Protein AF-Q5H266-F1 (afdb_monomer)

Structure (mmCIF, N/CA/C/O backbone):
data_AF-Q5H266-F1
#
_entry.id   AF-Q5H266-F1
#
loop_
_atom_site.group_PDB
_atom_site.id
_atom_site.type_symbol
_atom_site.label_atom_id
_atom_site.label_alt_id
_atom_site.label_comp_id
_atom_site.label_asym_id
_atom_site.label_entity_id
_atom_site.label_seq_id
_atom_site.pdbx_PDB_ins_code
_atom_site.Cartn_x
_atom_site.Cartn_y
_atom_site.Cartn_z
_atom_site.occupancy
_atom_site.B_iso_or_equiv
_atom_site.auth_seq_id
_atom_site.auth_comp_id
_atom_site.auth_asym_id
_atom_site.auth_atom_id
_atom_site.pdbx_PDB_model_num
ATOM 1 N N . MET A 1 1 ? 2.492 -0.618 -21.317 1.00 58.97 1 MET A N 1
ATOM 2 C CA . MET A 1 1 ? 2.637 -0.224 -19.897 1.00 58.97 1 MET A CA 1
ATOM 3 C C . MET A 1 1 ? 3.933 0.558 -19.717 1.00 58.97 1 MET A C 1
ATOM 5 O O . MET A 1 1 ? 4.940 0.132 -20.271 1.00 58.97 1 MET A O 1
ATOM 9 N N . ARG A 1 2 ? 3.901 1.714 -19.043 1.00 68.69 2 ARG A N 1
ATOM 10 C CA . ARG A 1 2 ? 5.071 2.555 -18.697 1.00 68.69 2 ARG A CA 1
ATOM 11 C C . ARG A 1 2 ? 5.183 2.657 -17.172 1.00 68.69 2 ARG A C 1
ATOM 13 O O . ARG A 1 2 ? 4.251 2.251 -16.485 1.00 68.69 2 ARG A O 1
ATOM 20 N N . TRP A 1 3 ? 6.256 3.249 -16.645 1.00 64.69 3 TRP A N 1
ATOM 21 C CA . TRP A 1 3 ? 6.383 3.487 -15.198 1.00 64.69 3 TRP A CA 1
ATOM 22 C C . TRP A 1 3 ? 5.207 4.318 -14.644 1.00 64.69 3 TRP A C 1
ATOM 24 O O . TRP A 1 3 ? 4.661 3.994 -13.599 1.00 64.69 3 TRP A O 1
ATOM 34 N N . GLU A 1 4 ? 4.716 5.304 -15.403 1.00 70.81 4 GLU A N 1
ATOM 35 C CA . GLU A 1 4 ? 3.538 6.119 -15.053 1.00 70.81 4 GLU A CA 1
ATOM 36 C C . GLU A 1 4 ? 2.260 5.288 -14.885 1.00 70.81 4 GLU A C 1
ATOM 38 O O . GLU A 1 4 ? 1.358 5.668 -14.143 1.00 70.81 4 GLU A O 1
ATOM 43 N N . SER A 1 5 ? 2.182 4.120 -15.537 1.00 74.50 5 SER A N 1
ATOM 44 C CA . SER A 1 5 ? 1.056 3.199 -15.376 1.00 74.50 5 SER A CA 1
ATOM 45 C C . SER A 1 5 ? 0.947 2.669 -13.940 1.00 74.50 5 SER A C 1
ATOM 47 O O . SER A 1 5 ? -0.140 2.250 -13.546 1.00 74.50 5 SER A O 1
ATOM 49 N N . TYR A 1 6 ? 2.020 2.734 -13.141 1.00 79.50 6 TYR A N 1
ATOM 50 C CA . TYR A 1 6 ? 1.986 2.423 -11.709 1.00 79.50 6 TYR A CA 1
ATOM 51 C C . TYR A 1 6 ? 1.043 3.347 -10.919 1.00 79.50 6 TYR A C 1
ATOM 53 O O . TYR A 1 6 ? 0.458 2.945 -9.915 1.00 79.50 6 TYR A O 1
ATOM 61 N N . TRP A 1 7 ? 0.811 4.567 -11.402 1.00 85.62 7 TRP A N 1
ATOM 62 C CA . TRP A 1 7 ? -0.134 5.510 -10.798 1.00 85.62 7 TRP A CA 1
ATOM 63 C C . TRP A 1 7 ? -1.564 5.334 -11.321 1.00 85.62 7 TRP A C 1
ATOM 65 O O . TRP A 1 7 ? -2.418 6.188 -11.134 1.00 85.62 7 TRP A O 1
ATOM 75 N N . THR A 1 8 ? -1.863 4.213 -11.968 1.00 89.38 8 THR A N 1
ATOM 76 C CA . THR A 1 8 ? -3.205 3.877 -12.461 1.00 89.38 8 THR A CA 1
ATOM 77 C C . THR A 1 8 ? -3.596 2.478 -11.975 1.00 89.38 8 THR A C 1
ATOM 79 O O . THR A 1 8 ? -2.734 1.752 -11.467 1.00 89.38 8 THR A O 1
ATOM 82 N N . PRO A 1 9 ? -4.853 2.032 -12.155 1.00 90.62 9 PRO A N 1
ATOM 83 C CA . PRO A 1 9 ? -5.252 0.661 -11.824 1.00 90.62 9 PRO A CA 1
ATOM 84 C C . PRO A 1 9 ? -4.435 -0.419 -12.553 1.00 90.62 9 PRO A C 1
ATOM 86 O O . PRO A 1 9 ? -4.382 -1.559 -12.101 1.00 90.62 9 PRO A O 1
ATOM 89 N N . MET A 1 10 ? -3.699 -0.062 -13.612 1.00 88.25 10 MET A N 1
ATOM 90 C CA . MET A 1 10 ? -2.731 -0.950 -14.260 1.00 88.25 10 MET A CA 1
ATOM 91 C C . MET A 1 10 ? -1.649 -1.473 -13.300 1.00 88.25 10 MET A C 1
ATOM 93 O O . MET A 1 10 ? -1.115 -2.558 -13.524 1.00 88.25 10 MET A O 1
ATOM 97 N N . ARG A 1 11 ? -1.348 -0.769 -12.200 1.00 90.19 11 ARG A N 1
ATOM 98 C CA . ARG A 1 11 ? -0.427 -1.260 -11.160 1.00 90.19 11 ARG A CA 1
ATOM 99 C C . ARG A 1 11 ? -0.832 -2.617 -10.592 1.00 90.19 11 ARG A C 1
ATOM 101 O O . ARG A 1 11 ? 0.037 -3.402 -10.234 1.00 90.19 11 ARG A O 1
ATOM 108 N N . PHE A 1 12 ? -2.133 -2.907 -10.540 1.00 90.94 12 PHE A N 1
ATOM 109 C CA . PHE A 1 12 ? -2.642 -4.170 -10.015 1.00 90.94 12 PHE A CA 1
ATOM 110 C C . PHE A 1 12 ? -2.187 -5.347 -10.880 1.00 90.94 12 PHE A C 1
ATOM 112 O O . PHE A 1 12 ? -1.794 -6.373 -10.338 1.00 90.94 12 PHE A O 1
ATOM 119 N N . VAL A 1 13 ? -2.107 -5.167 -12.202 1.00 90.38 13 VAL A N 1
ATOM 120 C CA . VAL A 1 13 ? -1.566 -6.183 -13.120 1.00 90.38 13 VAL A CA 1
ATOM 121 C C . VAL A 1 13 ? -0.080 -6.433 -12.857 1.00 90.38 13 VAL A C 1
ATOM 123 O O . VAL A 1 13 ? 0.352 -7.581 -12.869 1.00 90.38 13 VAL A O 1
ATOM 126 N N . ILE A 1 14 ? 0.707 -5.381 -12.595 1.00 89.50 14 ILE A N 1
ATOM 127 C CA . ILE A 1 14 ? 2.134 -5.529 -12.255 1.00 89.50 14 ILE A CA 1
ATOM 128 C C . ILE A 1 14 ? 2.281 -6.304 -10.946 1.00 89.50 14 ILE A C 1
ATOM 130 O O . ILE A 1 14 ? 3.054 -7.252 -10.894 1.00 89.50 14 ILE A O 1
ATOM 134 N N . ILE A 1 15 ? 1.523 -5.932 -9.910 1.00 91.62 15 ILE A N 1
ATOM 135 C CA . ILE A 1 15 ? 1.563 -6.589 -8.596 1.00 91.62 15 ILE A CA 1
ATOM 136 C C . ILE A 1 15 ? 1.194 -8.073 -8.718 1.00 91.62 15 ILE A C 1
ATOM 138 O O . ILE A 1 15 ? 1.916 -8.920 -8.200 1.00 91.62 15 ILE A O 1
ATOM 142 N N . HIS A 1 16 ? 0.127 -8.393 -9.455 1.00 92.44 16 HIS A N 1
ATOM 143 C CA . HIS A 1 16 ? -0.285 -9.775 -9.725 1.00 92.44 16 HIS A CA 1
ATOM 144 C C . HIS A 1 16 ? 0.799 -10.573 -10.460 1.00 92.44 16 HIS A C 1
ATOM 146 O O . HIS A 1 16 ? 1.133 -11.685 -10.055 1.00 92.44 16 HIS A O 1
ATOM 152 N N . LYS A 1 17 ? 1.415 -9.994 -11.499 1.00 93.38 17 LYS A N 1
ATOM 153 C CA . LYS A 1 17 ? 2.521 -10.639 -12.227 1.00 93.38 17 LYS A CA 1
ATOM 154 C C . LYS A 1 17 ? 3.749 -10.847 -11.342 1.00 93.38 17 LYS A C 1
ATOM 156 O O . LYS A 1 17 ? 4.330 -11.926 -11.357 1.00 93.38 17 LYS A O 1
ATOM 161 N N . LEU A 1 18 ? 4.128 -9.856 -10.538 1.00 93.81 18 LEU A N 1
ATOM 162 C CA . LEU A 1 18 ? 5.241 -9.993 -9.598 1.00 93.81 18 LEU A CA 1
ATOM 163 C C . LEU A 1 18 ? 4.970 -11.099 -8.575 1.00 93.81 18 LEU A C 1
ATOM 165 O O . LEU A 1 18 ? 5.836 -11.935 -8.351 1.00 93.81 18 LEU A O 1
ATOM 169 N N . ALA A 1 19 ? 3.763 -11.174 -8.015 1.00 93.75 19 ALA A N 1
ATOM 170 C CA . ALA A 1 19 ? 3.410 -12.222 -7.060 1.00 93.75 19 ALA A CA 1
ATOM 171 C C . ALA A 1 19 ? 3.466 -13.641 -7.641 1.00 93.75 19 ALA A C 1
ATOM 173 O O . ALA A 1 19 ? 3.657 -14.592 -6.893 1.00 93.75 19 ALA A O 1
ATOM 174 N N . HIS A 1 20 ? 3.343 -13.794 -8.961 1.00 94.62 20 HIS A N 1
ATOM 175 C CA . HIS A 1 20 ? 3.496 -15.089 -9.620 1.00 94.62 20 HIS A CA 1
ATOM 176 C C . HIS A 1 20 ? 4.964 -15.543 -9.740 1.00 94.62 20 HIS A C 1
ATOM 178 O O . HIS A 1 20 ? 5.223 -16.740 -9.798 1.00 94.62 20 HIS A O 1
ATOM 184 N N . ILE A 1 21 ? 5.928 -14.614 -9.772 1.00 96.38 21 ILE A N 1
ATOM 185 C CA . ILE A 1 21 ? 7.365 -14.934 -9.908 1.00 96.38 21 ILE A CA 1
ATOM 186 C C . ILE A 1 21 ? 8.150 -14.823 -8.589 1.00 96.38 21 ILE A C 1
ATOM 188 O O . ILE A 1 21 ? 9.261 -15.350 -8.479 1.00 96.38 21 ILE A O 1
ATOM 192 N N . MET A 1 22 ? 7.583 -14.139 -7.594 1.00 95.88 22 MET A N 1
ATOM 193 C CA . MET A 1 22 ? 8.158 -13.939 -6.265 1.00 95.88 22 MET A CA 1
ATOM 194 C C . MET A 1 22 ? 7.759 -15.092 -5.340 1.00 95.88 22 MET A C 1
ATOM 196 O O . MET A 1 22 ? 6.606 -15.184 -4.924 1.00 95.88 22 MET A O 1
ATOM 200 N N . ASP A 1 23 ? 8.713 -15.954 -4.995 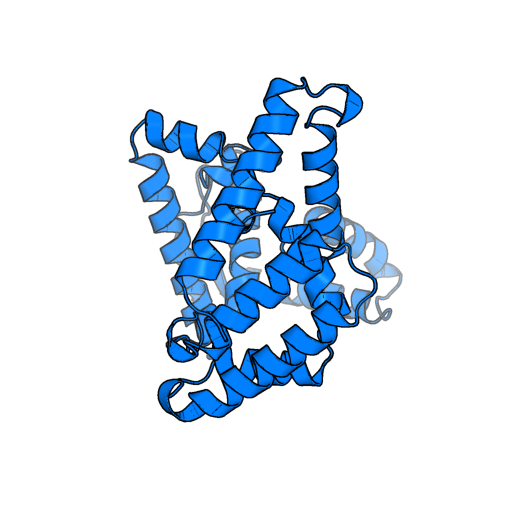1.00 96.00 23 ASP A N 1
ATOM 201 C CA . ASP A 1 23 ? 8.509 -16.964 -3.957 1.00 96.00 23 ASP A CA 1
ATOM 202 C C . ASP A 1 23 ? 8.760 -16.397 -2.554 1.00 96.00 23 ASP A C 1
ATOM 204 O O . ASP A 1 23 ? 9.112 -15.228 -2.369 1.00 96.00 23 ASP A O 1
ATOM 208 N N . GLU A 1 24 ? 8.564 -17.242 -1.546 1.00 96.19 24 GLU A N 1
ATOM 209 C CA . GLU A 1 24 ? 8.723 -16.858 -0.149 1.00 96.19 24 GLU A CA 1
ATOM 210 C C . GLU A 1 24 ? 10.137 -16.347 0.172 1.00 96.19 24 GLU A C 1
ATOM 212 O O . GLU A 1 24 ? 10.276 -15.372 0.914 1.00 96.19 24 GLU A O 1
ATOM 217 N N . ASP A 1 25 ? 11.176 -16.934 -0.423 1.00 96.81 25 ASP A N 1
ATOM 218 C CA . ASP A 1 25 ? 12.564 -16.534 -0.187 1.00 96.81 25 ASP A CA 1
ATOM 219 C C . ASP A 1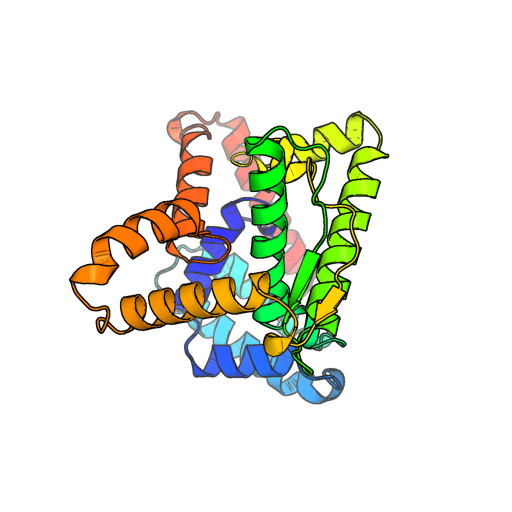 25 ? 12.852 -15.142 -0.760 1.00 96.81 25 ASP A C 1
ATOM 221 O O . ASP A 1 25 ? 13.386 -14.275 -0.058 1.00 96.81 25 ASP A O 1
ATOM 225 N N . LEU A 1 26 ? 12.428 -14.874 -2.001 1.00 96.75 26 LEU A N 1
ATOM 226 C CA . LEU A 1 26 ? 12.551 -13.547 -2.609 1.00 96.75 26 LEU A CA 1
ATOM 227 C C . LEU A 1 26 ? 11.731 -12.499 -1.850 1.00 96.75 26 LEU A C 1
ATOM 229 O O . LEU A 1 26 ? 12.203 -11.377 -1.651 1.00 96.75 26 LEU A O 1
ATOM 233 N N . LEU A 1 27 ? 10.532 -12.854 -1.378 1.00 94.94 27 LEU A N 1
ATOM 234 C CA . LEU A 1 27 ? 9.696 -11.968 -0.564 1.00 94.94 27 LEU A CA 1
ATOM 235 C C . LEU A 1 27 ? 10.366 -11.633 0.773 1.00 94.94 27 LEU A C 1
ATOM 237 O O . LEU A 1 27 ? 10.427 -10.460 1.153 1.00 94.94 27 LEU A O 1
ATOM 241 N N . ARG A 1 28 ? 10.922 -12.630 1.473 1.00 94.50 28 ARG A N 1
ATOM 242 C CA . ARG A 1 28 ? 11.667 -12.430 2.727 1.00 94.50 28 ARG A CA 1
ATOM 243 C C . ARG A 1 28 ? 12.894 -11.552 2.509 1.00 94.50 28 ARG A C 1
ATOM 245 O O . ARG A 1 28 ? 13.120 -10.622 3.289 1.00 94.50 28 ARG A O 1
ATOM 252 N N . LYS A 1 29 ? 13.650 -11.794 1.435 1.00 95.06 29 LYS A N 1
ATOM 253 C CA . LYS A 1 29 ? 14.821 -10.985 1.080 1.00 95.06 29 LYS A CA 1
ATOM 254 C C . LYS A 1 29 ? 14.428 -9.542 0.777 1.00 95.06 29 LYS A C 1
ATOM 256 O O . LYS A 1 29 ? 14.974 -8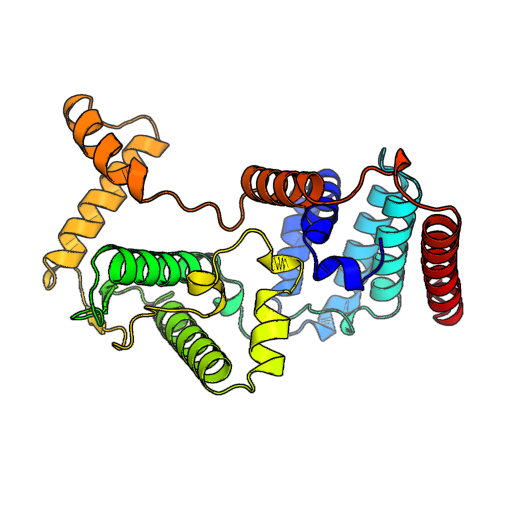.633 1.402 1.00 95.06 29 LYS A O 1
ATOM 261 N N . SER A 1 30 ? 13.435 -9.334 -0.088 1.00 93.00 30 SER A N 1
ATOM 262 C CA . SER A 1 30 ? 12.892 -8.008 -0.403 1.00 93.00 30 SER A CA 1
ATOM 263 C C . SER A 1 30 ? 12.455 -7.268 0.858 1.00 93.00 30 SER A C 1
ATOM 265 O O . SER A 1 30 ? 12.828 -6.115 1.053 1.00 93.00 30 SER A O 1
ATOM 267 N N . TRP A 1 31 ? 11.716 -7.931 1.748 1.00 90.56 31 TRP A N 1
ATOM 268 C CA . TRP A 1 31 ? 11.264 -7.330 3.000 1.00 90.56 31 TRP A CA 1
ATOM 269 C C . TRP A 1 31 ? 12.425 -6.926 3.916 1.00 90.56 31 TRP A C 1
ATOM 271 O O . TRP A 1 31 ? 12.410 -5.848 4.521 1.00 90.56 31 TRP A O 1
ATOM 281 N N . SER A 1 32 ? 13.457 -7.769 4.003 1.00 91.62 32 SER A N 1
ATOM 282 C CA . SER A 1 32 ? 14.656 -7.462 4.784 1.00 91.62 32 SER A CA 1
ATOM 283 C C . SER A 1 32 ? 15.353 -6.195 4.279 1.00 91.62 32 SER A C 1
ATOM 285 O O . SER A 1 32 ? 15.726 -5.354 5.091 1.00 91.62 32 SER A O 1
ATOM 287 N N . LEU A 1 33 ? 15.439 -6.006 2.958 1.00 93.06 33 LEU A N 1
ATOM 288 C CA . LEU A 1 33 ? 16.060 -4.834 2.335 1.00 93.06 33 LEU A CA 1
ATOM 289 C C . LEU A 1 33 ? 15.201 -3.575 2.487 1.00 93.06 33 LEU A C 1
ATOM 291 O O . LEU A 1 33 ? 15.718 -2.504 2.784 1.00 93.06 33 LEU A O 1
ATOM 295 N N . CYS A 1 34 ? 13.876 -3.683 2.364 1.00 89.00 34 CYS A N 1
ATOM 296 C CA . CYS A 1 34 ? 12.979 -2.542 2.580 1.00 89.00 34 CYS A CA 1
ATOM 297 C C . CYS A 1 34 ? 13.051 -1.995 4.010 1.00 89.00 34 CYS A C 1
ATOM 299 O O . CYS A 1 34 ? 12.750 -0.826 4.236 1.00 89.00 34 CYS A O 1
ATOM 301 N N . THR A 1 35 ? 13.413 -2.842 4.976 1.00 86.75 35 THR A N 1
ATOM 302 C CA . THR A 1 35 ? 13.405 -2.486 6.394 1.00 86.75 35 THR A CA 1
ATOM 303 C C . THR A 1 35 ? 14.803 -2.239 6.969 1.00 86.75 35 THR A C 1
ATOM 305 O O . THR A 1 35 ? 14.900 -1.704 8.072 1.00 86.75 35 THR A O 1
ATOM 308 N N . ASP A 1 36 ? 15.889 -2.596 6.283 1.00 89.06 36 ASP A N 1
ATOM 309 C CA . ASP A 1 36 ? 17.249 -2.343 6.776 1.00 89.06 36 ASP A CA 1
ATOM 310 C C . ASP A 1 36 ? 17.510 -0.834 6.935 1.00 89.06 36 ASP A C 1
ATOM 312 O O . ASP A 1 36 ? 17.068 -0.036 6.126 1.00 89.06 36 ASP A O 1
ATOM 316 N N . ARG A 1 37 ? 18.205 -0.412 7.992 1.00 86.50 37 ARG A N 1
ATOM 317 C CA . ARG A 1 37 ? 18.535 1.012 8.191 1.00 86.50 37 ARG A CA 1
ATOM 318 C C . ARG A 1 37 ? 19.855 1.413 7.548 1.00 86.50 37 ARG A C 1
ATOM 320 O O . ARG A 1 37 ? 20.075 2.601 7.361 1.00 86.50 37 ARG A O 1
ATOM 327 N N . ASN A 1 38 ? 20.708 0.433 7.260 1.00 90.25 38 ASN A N 1
ATOM 328 C CA . ASN A 1 38 ? 22.027 0.625 6.669 1.00 90.25 38 ASN A CA 1
ATOM 329 C C . ASN A 1 38 ? 22.017 0.014 5.267 1.00 90.25 38 ASN A C 1
ATOM 331 O O . ASN A 1 38 ? 22.783 -0.903 4.964 1.00 90.25 38 ASN A O 1
ATOM 335 N N . ILE A 1 39 ? 21.064 0.451 4.444 1.00 92.94 39 ILE A N 1
ATOM 336 C CA . ILE A 1 39 ? 20.823 -0.136 3.125 1.00 92.94 39 ILE A CA 1
ATOM 337 C C . ILE A 1 39 ? 22.015 0.037 2.184 1.00 92.94 39 ILE A C 1
ATOM 339 O O . ILE A 1 39 ? 22.261 -0.808 1.327 1.00 92.94 39 ILE A O 1
ATOM 343 N N . GLU A 1 40 ? 22.810 1.075 2.421 1.00 93.12 40 GLU A N 1
ATOM 344 C CA . GLU A 1 40 ? 24.059 1.377 1.732 1.00 93.12 40 GLU A CA 1
ATOM 345 C C . GLU A 1 40 ? 25.083 0.239 1.880 1.00 93.12 40 GLU A C 1
ATOM 347 O O . GLU A 1 40 ? 25.942 0.057 1.029 1.00 93.12 40 GLU A O 1
ATOM 352 N N . MET A 1 41 ? 24.965 -0.589 2.926 1.00 94.25 41 MET A N 1
ATOM 353 C CA . MET A 1 41 ? 25.828 -1.756 3.151 1.00 94.25 41 MET A CA 1
ATOM 354 C C . MET A 1 41 ? 25.315 -3.036 2.471 1.00 94.25 41 MET A C 1
ATOM 356 O O . MET A 1 41 ? 25.928 -4.093 2.613 1.00 94.25 41 MET A O 1
ATOM 360 N N . ARG A 1 42 ? 24.170 -2.977 1.781 1.00 95.44 42 ARG A N 1
ATOM 361 C CA . ARG A 1 42 ? 23.447 -4.141 1.238 1.00 95.44 42 ARG A CA 1
ATOM 362 C C . ARG A 1 42 ? 23.283 -4.075 -0.286 1.00 95.44 42 ARG A C 1
ATOM 364 O O . ARG A 1 42 ? 22.435 -4.775 -0.835 1.00 95.44 42 ARG A O 1
ATOM 371 N N . GLU A 1 43 ? 24.084 -3.265 -0.981 1.00 96.12 43 GLU A N 1
ATOM 372 C CA . GLU A 1 43 ? 24.030 -3.117 -2.446 1.00 96.12 43 GLU A CA 1
ATOM 373 C C . GLU A 1 43 ? 24.094 -4.460 -3.186 1.00 96.12 43 GLU A C 1
ATOM 375 O O . GLU A 1 43 ? 23.295 -4.709 -4.090 1.00 96.12 43 GLU A O 1
ATOM 380 N N . SER A 1 44 ? 24.990 -5.359 -2.761 1.00 97.25 44 SER A N 1
ATOM 381 C CA . SER A 1 44 ? 25.122 -6.708 -3.330 1.00 97.25 44 SER A CA 1
ATOM 382 C C . SER A 1 44 ? 23.819 -7.499 -3.260 1.00 97.25 44 SER A C 1
ATOM 384 O O . SER A 1 44 ? 23.442 -8.174 -4.216 1.00 97.25 44 SER A O 1
ATOM 386 N N . ASP A 1 45 ? 23.101 -7.381 -2.147 1.00 97.44 45 ASP A N 1
ATOM 387 C CA . ASP A 1 45 ? 21.884 -8.141 -1.895 1.00 97.44 45 ASP A CA 1
ATOM 388 C C . ASP A 1 45 ? 20.712 -7.594 -2.711 1.00 97.44 45 ASP A C 1
ATOM 390 O O . ASP A 1 45 ? 19.864 -8.373 -3.156 1.00 97.44 45 ASP A O 1
ATOM 394 N N . ILE A 1 46 ? 20.681 -6.274 -2.932 1.00 97.44 46 ILE A N 1
ATOM 395 C CA . ILE A 1 46 ? 19.744 -5.616 -3.849 1.00 97.44 46 ILE A CA 1
ATOM 396 C C . ILE A 1 46 ? 19.992 -6.110 -5.274 1.00 97.44 46 ILE A C 1
ATOM 398 O O . ILE A 1 46 ? 19.055 -6.555 -5.938 1.00 97.44 46 ILE A O 1
ATOM 402 N N . ILE A 1 47 ? 21.248 -6.086 -5.731 1.00 97.62 47 ILE A N 1
ATOM 403 C CA . ILE A 1 47 ? 21.630 -6.557 -7.067 1.00 97.62 47 ILE A CA 1
ATOM 404 C C . ILE A 1 47 ? 21.232 -8.022 -7.251 1.00 97.62 47 ILE A C 1
ATOM 406 O O . ILE A 1 47 ? 20.615 -8.372 -8.257 1.00 97.62 47 ILE A O 1
ATOM 410 N N . GLU A 1 48 ? 21.539 -8.880 -6.281 1.00 98.12 48 GLU A N 1
ATOM 411 C CA . GLU A 1 48 ? 21.214 -10.303 -6.341 1.00 98.12 48 GLU A CA 1
ATOM 412 C C . GLU A 1 48 ? 19.694 -10.534 -6.374 1.00 98.12 48 GLU A C 1
ATOM 414 O O . GLU A 1 48 ? 19.208 -11.301 -7.207 1.00 98.12 48 GLU A O 1
ATOM 419 N N . LEU A 1 49 ? 18.927 -9.831 -5.526 1.00 98.00 49 LEU A N 1
ATOM 420 C CA . LEU A 1 49 ? 17.461 -9.884 -5.538 1.00 98.00 49 LEU A CA 1
ATOM 421 C C . LEU A 1 49 ? 16.909 -9.493 -6.915 1.00 98.00 49 LEU A C 1
ATOM 423 O O . LEU A 1 49 ? 16.136 -10.243 -7.509 1.00 98.00 49 LEU A O 1
ATOM 427 N N . LEU A 1 50 ? 17.305 -8.332 -7.436 1.00 97.75 50 LEU A N 1
ATOM 428 C CA . LEU A 1 50 ? 16.794 -7.821 -8.707 1.00 97.75 50 LEU A CA 1
ATOM 429 C C . LEU A 1 50 ? 17.234 -8.678 -9.895 1.00 97.75 50 LEU A C 1
ATOM 431 O O . LEU A 1 50 ? 16.467 -8.834 -10.843 1.00 97.75 50 LEU A O 1
ATOM 435 N N . THR A 1 51 ? 18.424 -9.275 -9.834 1.00 98.31 51 THR A N 1
ATOM 436 C CA . THR A 1 51 ? 18.907 -10.228 -10.842 1.00 98.31 51 THR A CA 1
ATOM 437 C C . THR A 1 51 ? 18.034 -11.480 -10.864 1.00 98.31 51 THR A C 1
ATOM 439 O O . THR A 1 51 ? 17.607 -11.909 -11.937 1.00 98.31 51 THR A O 1
ATOM 442 N N . ALA A 1 52 ? 17.699 -12.029 -9.693 1.00 98.38 52 ALA A N 1
ATOM 443 C CA . ALA A 1 52 ? 16.809 -13.181 -9.588 1.00 98.38 52 ALA A CA 1
ATOM 444 C C . ALA A 1 52 ? 15.396 -12.862 -10.106 1.00 98.38 52 ALA A C 1
ATOM 446 O O . ALA A 1 52 ? 14.840 -13.626 -10.898 1.00 98.38 52 ALA A O 1
ATOM 447 N N . VAL A 1 53 ? 14.834 -11.709 -9.726 1.00 97.75 53 VAL A N 1
ATOM 448 C CA . VAL A 1 53 ? 13.514 -11.264 -10.207 1.00 97.75 53 VAL A CA 1
ATOM 449 C C . VAL A 1 53 ? 13.517 -11.059 -11.723 1.00 97.75 53 VAL A C 1
ATOM 451 O O . VAL A 1 53 ? 12.610 -11.541 -12.401 1.00 97.75 53 VAL A O 1
ATOM 454 N N . LYS A 1 54 ? 14.556 -10.418 -12.277 1.00 97.69 54 LYS A N 1
ATOM 455 C CA . LYS A 1 54 ? 14.731 -10.235 -13.727 1.00 97.69 54 LYS A CA 1
ATOM 456 C C . LYS A 1 54 ? 14.753 -11.576 -14.456 1.00 97.69 54 LYS A C 1
ATOM 458 O O . LYS A 1 54 ? 14.019 -11.747 -15.426 1.00 97.69 54 LYS A O 1
ATOM 463 N N . ALA A 1 55 ? 15.564 -12.525 -13.988 1.00 98.19 55 ALA A N 1
ATOM 464 C CA . ALA A 1 55 ? 15.680 -13.843 -14.605 1.00 98.19 55 ALA A CA 1
ATOM 465 C C . ALA A 1 55 ? 14.329 -14.575 -14.628 1.00 98.19 55 ALA A C 1
ATOM 467 O O . ALA A 1 55 ? 13.900 -15.043 -15.682 1.00 98.19 55 ALA A O 1
ATOM 468 N N . ARG A 1 56 ? 13.605 -14.589 -13.501 1.00 98.19 56 ARG A N 1
ATOM 469 C CA . ARG A 1 56 ? 12.279 -15.222 -13.415 1.00 98.19 56 ARG A CA 1
ATOM 470 C C . ARG A 1 56 ? 11.229 -14.527 -14.275 1.00 98.19 56 ARG A C 1
ATOM 472 O O . ARG A 1 56 ? 10.398 -15.193 -14.885 1.00 98.19 56 ARG A O 1
ATOM 479 N N . ALA A 1 57 ? 11.264 -13.199 -14.363 1.00 97.12 57 ALA A N 1
ATOM 480 C CA . ALA A 1 57 ? 10.372 -12.461 -15.250 1.00 97.12 57 ALA A CA 1
ATOM 481 C C . ALA A 1 57 ? 10.596 -12.853 -16.720 1.00 97.12 57 ALA A C 1
ATOM 483 O O . ALA A 1 57 ? 9.626 -13.089 -17.441 1.00 97.12 57 ALA A O 1
ATOM 484 N N . LEU A 1 58 ? 11.855 -12.974 -17.155 1.00 97.50 58 LEU A N 1
ATOM 485 C CA . LEU A 1 58 ? 12.203 -13.371 -18.523 1.00 97.50 58 LEU A CA 1
ATOM 486 C C . LEU A 1 58 ? 11.808 -14.823 -18.840 1.00 97.50 58 LEU A C 1
ATOM 488 O O . LEU A 1 58 ? 11.342 -15.083 -19.953 1.00 97.50 58 LEU A O 1
ATOM 492 N N . ASP A 1 59 ? 11.923 -15.732 -17.870 1.00 97.75 59 ASP A N 1
ATOM 493 C CA . ASP A 1 59 ? 11.556 -17.152 -18.001 1.00 97.75 59 ASP A CA 1
ATOM 494 C C . ASP A 1 59 ? 10.037 -17.415 -17.914 1.00 97.75 59 ASP A C 1
ATOM 496 O O . ASP A 1 59 ? 9.529 -18.399 -18.443 1.00 97.75 59 ASP A O 1
ATOM 500 N N . SER A 1 60 ? 9.273 -16.499 -17.311 1.00 97.19 60 SER A N 1
ATOM 501 C CA . SER A 1 60 ? 7.822 -16.645 -17.118 1.00 97.19 60 SER A CA 1
ATOM 502 C C . SER A 1 60 ? 7.008 -16.780 -18.418 1.00 97.19 60 SER A C 1
ATOM 504 O O . SER A 1 60 ? 7.455 -16.445 -19.515 1.00 97.19 60 SER A O 1
ATOM 506 N N . ALA A 1 61 ? 5.733 -17.160 -18.302 1.00 96.62 61 ALA A N 1
ATOM 507 C CA . ALA A 1 61 ? 4.784 -17.182 -19.421 1.00 96.62 61 ALA A CA 1
ATOM 508 C C . ALA A 1 61 ? 4.176 -15.800 -19.767 1.00 96.62 61 ALA A C 1
ATOM 510 O O . ALA A 1 61 ? 3.183 -15.724 -20.490 1.00 96.62 61 ALA A O 1
ATOM 511 N N . PHE A 1 62 ? 4.714 -14.695 -19.235 1.00 95.50 62 PHE A N 1
ATOM 512 C CA . PHE A 1 62 ? 4.153 -13.362 -19.473 1.00 95.50 62 PHE A CA 1
ATOM 513 C C . PHE A 1 62 ? 4.301 -12.904 -20.928 1.00 95.50 62 PHE A C 1
ATOM 515 O O . PHE A 1 62 ? 5.207 -13.316 -21.652 1.00 95.50 62 PHE A O 1
ATOM 522 N N . ASP A 1 63 ? 3.431 -11.982 -21.344 1.00 94.25 63 ASP A N 1
ATOM 523 C CA . ASP A 1 63 ? 3.557 -11.304 -22.631 1.00 94.25 63 ASP A CA 1
ATOM 524 C C . ASP A 1 63 ? 4.881 -10.529 -22.737 1.00 94.25 63 ASP A C 1
ATOM 526 O O . ASP A 1 63 ? 5.434 -10.051 -21.740 1.00 94.25 63 ASP A O 1
ATOM 530 N N . HIS A 1 64 ? 5.354 -10.354 -23.974 1.00 93.50 64 HIS A N 1
ATOM 531 C CA . HIS A 1 64 ? 6.628 -9.698 -24.271 1.00 93.50 64 HIS A CA 1
ATOM 532 C C . HIS A 1 64 ? 6.767 -8.337 -23.579 1.00 93.50 64 HIS A C 1
ATOM 534 O O . HIS A 1 64 ? 7.817 -8.031 -23.019 1.00 93.50 64 HIS A O 1
ATOM 540 N N . ARG A 1 65 ? 5.713 -7.508 -23.586 1.00 90.44 65 ARG A N 1
ATOM 541 C CA . ARG A 1 65 ? 5.799 -6.155 -23.026 1.00 90.44 65 ARG A CA 1
ATOM 542 C C . ARG A 1 65 ? 5.928 -6.175 -21.507 1.00 90.44 65 ARG A C 1
ATOM 544 O O . ARG A 1 65 ? 6.594 -5.312 -20.945 1.00 90.44 65 ARG A O 1
ATOM 551 N N . SER A 1 66 ? 5.307 -7.132 -20.836 1.00 91.88 66 SER A N 1
ATOM 552 C CA . SER A 1 66 ? 5.417 -7.262 -19.383 1.00 91.88 66 SER A CA 1
ATOM 553 C C . SER A 1 66 ? 6.783 -7.780 -18.958 1.00 91.88 66 SER A C 1
ATOM 555 O O . SER A 1 66 ? 7.340 -7.253 -17.997 1.00 91.88 66 SER A O 1
ATOM 557 N N . LYS A 1 67 ? 7.352 -8.736 -19.707 1.00 94.88 67 LYS A N 1
ATOM 558 C CA . LYS A 1 67 ? 8.748 -9.158 -19.526 1.00 94.88 67 LYS A CA 1
ATOM 559 C C . LYS A 1 67 ? 9.700 -7.977 -19.681 1.00 94.88 67 LYS A C 1
ATOM 561 O O . LYS A 1 67 ? 10.503 -7.738 -18.791 1.00 94.88 67 LYS A O 1
ATOM 566 N N . GLU A 1 68 ? 9.549 -7.217 -20.767 1.00 93.12 68 GLU A N 1
ATOM 567 C CA . GLU A 1 68 ? 10.345 -6.022 -21.069 1.00 93.12 68 GLU A CA 1
ATOM 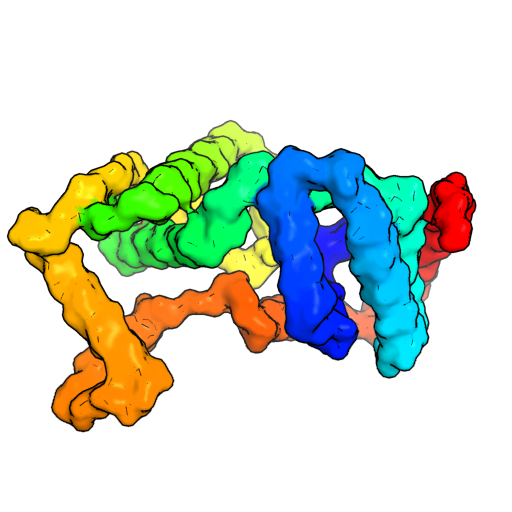568 C C . GLU A 1 68 ? 10.270 -4.996 -19.927 1.00 93.12 68 GLU A C 1
ATOM 570 O O . GLU A 1 68 ? 11.292 -4.645 -19.356 1.00 93.12 68 GLU A O 1
ATOM 575 N N . VAL A 1 69 ? 9.068 -4.593 -19.494 1.00 91.25 69 VAL A N 1
ATOM 576 C CA . VAL A 1 69 ? 8.900 -3.583 -18.427 1.00 91.25 69 VAL A CA 1
ATOM 577 C C . VAL A 1 69 ? 9.508 -4.016 -17.093 1.00 91.25 69 VAL A C 1
ATOM 579 O O . VAL A 1 69 ? 10.140 -3.200 -16.423 1.00 91.25 69 VAL A O 1
ATOM 582 N N . ILE A 1 70 ? 9.297 -5.270 -16.680 1.00 92.81 70 ILE A N 1
ATOM 583 C CA . ILE A 1 70 ? 9.846 -5.774 -15.413 1.00 92.81 70 ILE A CA 1
ATOM 584 C C . ILE A 1 70 ? 11.370 -5.890 -15.519 1.00 92.81 70 ILE A C 1
ATOM 586 O O . ILE A 1 70 ? 12.078 -5.441 -14.619 1.00 92.81 70 ILE A O 1
ATOM 590 N N . ALA A 1 71 ? 11.878 -6.441 -16.624 1.00 94.56 71 ALA A N 1
ATOM 591 C CA . ALA A 1 71 ? 13.309 -6.602 -16.840 1.00 94.56 71 ALA A CA 1
ATOM 592 C C . ALA A 1 71 ? 14.038 -5.255 -16.904 1.00 94.56 71 ALA A C 1
ATOM 594 O O . ALA A 1 71 ? 15.085 -5.128 -16.275 1.00 94.56 71 ALA A O 1
ATOM 595 N N . ASP A 1 72 ? 13.471 -4.253 -17.581 1.00 93.06 72 ASP A N 1
ATOM 596 C CA . ASP A 1 72 ? 14.026 -2.898 -17.667 1.00 93.06 72 ASP A CA 1
ATOM 597 C C . ASP A 1 72 ? 14.098 -2.238 -16.282 1.00 93.06 72 ASP A C 1
ATOM 599 O O . ASP A 1 72 ? 15.120 -1.653 -15.919 1.00 93.06 72 ASP A O 1
ATOM 603 N N . ALA A 1 73 ? 13.041 -2.373 -15.471 1.00 91.81 73 ALA A N 1
ATOM 604 C CA . ALA A 1 73 ? 13.016 -1.850 -14.106 1.00 91.81 73 ALA A CA 1
ATOM 605 C C . ALA A 1 73 ? 14.063 -2.533 -13.208 1.00 91.81 73 ALA A C 1
ATOM 607 O O . ALA A 1 73 ? 14.789 -1.855 -12.477 1.00 91.81 73 ALA A O 1
ATOM 608 N N . CYS A 1 74 ? 14.188 -3.862 -13.290 1.00 94.88 74 CYS A N 1
ATOM 609 C CA . CYS A 1 74 ? 15.223 -4.596 -12.567 1.00 94.88 74 CYS A CA 1
ATOM 610 C C . CYS A 1 74 ? 16.628 -4.221 -13.053 1.00 94.88 74 CYS A C 1
ATOM 612 O O . CYS A 1 74 ? 17.501 -4.002 -12.224 1.00 94.88 74 CYS A O 1
ATOM 614 N N . SER A 1 75 ? 16.845 -4.091 -14.365 1.00 95.75 75 SER A N 1
ATOM 615 C CA . SER A 1 75 ? 18.110 -3.622 -14.945 1.00 95.75 75 SER A CA 1
ATOM 616 C C . SER A 1 75 ? 18.504 -2.250 -14.402 1.00 95.75 75 SER A C 1
ATOM 618 O O . SER A 1 75 ? 19.645 -2.066 -13.986 1.00 95.75 75 SER A O 1
ATOM 620 N N . TYR A 1 76 ? 17.555 -1.311 -14.329 1.00 94.56 76 TYR A N 1
ATOM 621 C CA . TYR A 1 76 ? 17.808 0.008 -13.752 1.00 94.56 76 TYR A CA 1
ATOM 622 C C . TYR A 1 76 ? 18.274 -0.091 -12.299 1.00 94.56 76 TYR A C 1
ATOM 624 O O . TYR A 1 76 ? 19.280 0.518 -11.935 1.00 94.56 76 TYR A O 1
ATOM 632 N N . GLY A 1 77 ? 17.571 -0.881 -11.484 1.00 94.62 77 GLY A N 1
ATOM 633 C CA . GLY A 1 77 ? 17.930 -1.089 -10.086 1.00 94.62 77 GLY A CA 1
ATOM 634 C C . GLY A 1 77 ? 19.227 -1.876 -9.888 1.00 94.62 77 GLY A C 1
ATOM 635 O O . GLY A 1 77 ? 19.932 -1.630 -8.926 1.00 94.62 77 GLY A O 1
ATOM 636 N N . ILE A 1 78 ? 19.597 -2.777 -10.800 1.00 96.50 78 ILE A N 1
ATOM 637 C CA . ILE A 1 78 ? 20.893 -3.473 -10.758 1.00 96.50 78 ILE A CA 1
ATOM 638 C C . ILE A 1 78 ? 22.038 -2.487 -11.008 1.00 96.50 78 ILE A C 1
ATOM 640 O O . ILE A 1 78 ? 23.055 -2.540 -10.324 1.00 96.50 78 ILE A O 1
ATOM 644 N N . THR A 1 79 ? 21.878 -1.575 -11.970 1.00 95.75 79 THR A N 1
ATOM 645 C CA . THR A 1 79 ? 22.874 -0.529 -12.250 1.00 95.75 79 THR A CA 1
ATOM 646 C C . THR A 1 79 ? 22.902 0.552 -11.163 1.00 95.75 79 THR A C 1
ATOM 648 O O . THR A 1 79 ? 23.943 1.160 -10.937 1.00 95.75 79 THR A O 1
ATOM 651 N N . ASN A 1 80 ? 21.775 0.790 -10.485 1.00 94.88 80 ASN A N 1
ATOM 652 C CA . ASN A 1 80 ? 21.610 1.849 -9.488 1.00 94.88 80 ASN A CA 1
ATOM 653 C C . ASN A 1 80 ? 20.933 1.306 -8.207 1.00 94.88 80 ASN A C 1
ATOM 655 O O . ASN A 1 80 ? 19.808 1.710 -7.895 1.00 94.88 80 ASN A O 1
ATOM 659 N N . PRO A 1 81 ? 21.576 0.396 -7.451 1.00 93.19 81 PRO A N 1
ATOM 660 C CA . PRO A 1 81 ? 20.932 -0.343 -6.355 1.00 93.19 81 PRO A CA 1
ATOM 661 C C . PRO A 1 81 ? 20.397 0.551 -5.236 1.00 93.19 81 PRO A C 1
ATOM 663 O O . PRO A 1 81 ? 19.329 0.279 -4.691 1.00 93.19 81 PRO A O 1
ATOM 666 N N . LEU A 1 82 ? 21.083 1.657 -4.946 1.00 92.56 82 LEU A N 1
ATOM 667 C CA . LEU A 1 82 ? 20.674 2.622 -3.921 1.00 92.56 82 LEU A CA 1
ATOM 668 C C . LEU A 1 82 ? 19.732 3.722 -4.434 1.00 92.56 82 LEU A C 1
ATOM 670 O O . LEU A 1 82 ? 19.324 4.581 -3.661 1.00 92.56 82 LEU A O 1
ATOM 674 N N . ALA A 1 83 ? 19.379 3.719 -5.724 1.00 90.69 83 ALA A N 1
ATOM 675 C CA . ALA A 1 83 ? 18.419 4.676 -6.282 1.00 90.69 83 ALA A CA 1
ATOM 676 C C . ALA A 1 83 ? 16.957 4.222 -6.125 1.00 90.69 83 ALA A C 1
ATOM 678 O O . ALA A 1 83 ? 16.045 4.960 -6.497 1.00 90.69 83 ALA A O 1
ATOM 679 N N . LEU A 1 84 ? 16.732 3.000 -5.637 1.00 86.19 84 LEU A N 1
ATOM 680 C CA . LEU A 1 84 ? 15.405 2.462 -5.357 1.00 86.19 84 LEU A CA 1
ATOM 681 C C . LEU A 1 84 ? 14.996 2.730 -3.906 1.00 86.19 84 LEU A C 1
ATOM 683 O O . LEU A 1 84 ? 15.847 2.897 -3.036 1.00 86.19 84 LEU A O 1
ATOM 687 N N . ASP A 1 85 ? 13.688 2.685 -3.641 1.00 81.50 85 ASP A N 1
ATOM 688 C CA . ASP A 1 85 ? 13.086 2.905 -2.316 1.00 81.50 85 ASP A CA 1
ATOM 689 C C . ASP A 1 85 ? 13.303 1.717 -1.347 1.00 81.50 85 ASP A C 1
ATOM 691 O O . ASP A 1 85 ? 12.368 1.195 -0.732 1.00 81.50 85 ASP A O 1
ATOM 695 N N . PHE A 1 86 ? 14.545 1.252 -1.215 1.00 85.31 86 PHE A N 1
ATOM 696 C CA . PHE A 1 86 ? 14.959 0.367 -0.132 1.00 85.31 86 PHE A CA 1
ATOM 697 C C . PHE A 1 86 ? 15.391 1.177 1.094 1.00 85.31 86 PHE A C 1
ATOM 699 O O . PHE A 1 86 ? 15.588 2.388 1.038 1.00 85.31 86 PHE A O 1
ATOM 706 N N . GLY A 1 87 ? 15.547 0.495 2.226 1.00 80.62 87 GLY A N 1
ATOM 707 C CA . GLY A 1 87 ? 16.147 1.106 3.403 1.00 80.62 87 GLY A CA 1
ATOM 708 C C . GLY A 1 87 ? 15.280 2.125 4.135 1.00 80.62 87 GLY A C 1
ATOM 709 O O . GLY A 1 87 ? 15.778 3.143 4.623 1.00 80.62 87 GLY A O 1
ATOM 710 N N . TYR A 1 88 ? 13.966 1.901 4.181 1.00 76.25 88 TYR A N 1
ATOM 711 C CA . TYR A 1 88 ? 13.054 2.882 4.748 1.00 76.25 88 TYR A CA 1
ATOM 712 C C . TYR A 1 88 ? 13.347 3.091 6.243 1.00 76.25 88 TYR A C 1
ATOM 714 O O . TYR A 1 88 ? 13.219 2.178 7.064 1.00 76.25 88 TYR A O 1
ATOM 722 N N . GLN A 1 89 ? 13.717 4.323 6.603 1.00 64.44 89 GLN A N 1
ATOM 723 C CA . GLN A 1 89 ? 14.249 4.675 7.927 1.00 64.44 89 GLN A CA 1
ATOM 724 C C . GLN A 1 89 ? 13.294 4.314 9.080 1.00 64.44 89 GLN A C 1
ATOM 726 O O . GLN A 1 89 ? 13.727 3.886 10.160 1.00 64.44 89 GLN A O 1
ATOM 731 N N . ASP A 1 90 ? 11.980 4.422 8.843 1.00 68.00 90 ASP A N 1
ATOM 732 C CA . ASP A 1 90 ? 10.955 4.022 9.805 1.00 68.00 90 ASP A CA 1
ATOM 733 C C . ASP A 1 90 ? 10.227 2.732 9.398 1.00 68.00 90 ASP A C 1
ATOM 735 O O . ASP A 1 90 ? 9.160 2.754 8.778 1.00 68.00 90 ASP A O 1
ATOM 739 N N . LYS A 1 91 ? 10.755 1.587 9.856 1.00 66.44 91 LYS A N 1
ATOM 740 C CA . LYS A 1 91 ? 10.099 0.266 9.765 1.00 66.44 91 LYS A CA 1
ATOM 741 C C . LYS A 1 91 ? 8.625 0.287 10.194 1.00 66.44 91 LYS A C 1
ATOM 743 O O . LYS A 1 91 ? 7.852 -0.572 9.774 1.00 66.44 91 LYS A O 1
ATOM 748 N N . LYS A 1 92 ? 8.218 1.227 11.058 1.00 66.38 92 LYS A N 1
ATOM 749 C CA . LYS A 1 92 ? 6.847 1.300 11.572 1.00 66.38 92 LYS A CA 1
ATOM 750 C C . LYS A 1 92 ? 5.852 1.767 10.517 1.00 66.38 92 LYS A C 1
ATOM 752 O O . LYS A 1 92 ? 4.708 1.333 10.595 1.00 66.38 92 LYS A O 1
ATOM 757 N N . ILE A 1 93 ? 6.269 2.553 9.522 1.00 64.19 93 ILE A N 1
ATOM 758 C CA . ILE A 1 93 ? 5.400 2.988 8.413 1.00 64.19 93 ILE A CA 1
ATOM 759 C C . ILE A 1 93 ? 5.040 1.806 7.509 1.00 64.19 93 ILE A C 1
ATOM 761 O O . ILE A 1 93 ? 3.890 1.669 7.101 1.00 64.19 93 ILE A O 1
ATOM 765 N N . LEU A 1 94 ? 5.997 0.908 7.271 1.00 68.31 94 LEU A N 1
ATOM 766 C CA . LEU A 1 94 ? 5.762 -0.326 6.522 1.00 68.31 94 LEU A CA 1
ATOM 767 C C . LEU A 1 94 ? 5.086 -1.412 7.367 1.00 68.31 94 LEU A C 1
ATOM 769 O O . LEU A 1 94 ? 4.654 -2.422 6.821 1.00 68.31 94 LEU A O 1
ATOM 773 N N . SER A 1 95 ? 4.972 -1.236 8.689 1.00 75.00 95 SER A N 1
ATOM 774 C CA . SER A 1 95 ? 4.398 -2.275 9.542 1.00 75.00 95 SER A CA 1
ATOM 775 C C . SER A 1 95 ? 2.973 -2.631 9.094 1.00 75.00 95 SER A C 1
ATOM 777 O O . SER A 1 95 ? 2.175 -1.728 8.810 1.00 75.00 95 SER A O 1
ATOM 779 N N . PRO A 1 96 ? 2.602 -3.925 9.097 1.00 74.81 96 PRO A N 1
ATOM 780 C CA . PRO A 1 96 ? 1.245 -4.350 8.754 1.00 74.81 96 PRO A CA 1
ATOM 781 C C . PRO A 1 96 ? 0.167 -3.611 9.553 1.00 74.81 96 PRO A C 1
ATOM 783 O O . PRO A 1 96 ? -0.920 -3.356 9.045 1.00 74.81 96 PRO A O 1
ATOM 786 N N . ASN A 1 97 ? 0.486 -3.199 10.782 1.00 77.19 97 ASN A N 1
ATOM 787 C CA . ASN A 1 97 ? -0.426 -2.452 11.637 1.00 77.19 97 ASN A CA 1
ATOM 788 C C . ASN A 1 97 ? -0.594 -0.992 11.208 1.00 77.19 97 ASN A C 1
ATOM 790 O O . ASN A 1 97 ? -1.716 -0.500 11.260 1.00 77.19 97 ASN A O 1
ATOM 794 N N . ALA A 1 98 ? 0.457 -0.303 10.751 1.00 78.56 98 ALA A N 1
ATOM 795 C CA . ALA A 1 98 ? 0.314 1.049 10.202 1.00 78.56 98 ALA A CA 1
ATOM 796 C C . ALA A 1 98 ? -0.509 1.037 8.907 1.00 78.56 98 ALA A C 1
ATOM 798 O O . ALA A 1 98 ? -1.442 1.826 8.759 1.00 78.56 98 ALA A O 1
ATOM 799 N N . VAL A 1 99 ? -0.225 0.088 8.009 1.00 82.69 99 VAL A N 1
ATOM 800 C CA . VAL A 1 99 ? -1.003 -0.119 6.777 1.00 82.69 99 VAL A CA 1
ATOM 801 C C . VAL A 1 99 ? -2.457 -0.464 7.115 1.00 82.69 99 VAL A C 1
ATOM 803 O O . VAL A 1 99 ? -3.386 0.170 6.619 1.00 82.69 99 VAL A O 1
ATOM 806 N N . GLY A 1 100 ? -2.666 -1.415 8.028 1.00 87.56 100 GLY A N 1
ATOM 807 C CA . GLY A 1 100 ? -3.986 -1.854 8.473 1.00 87.56 100 GLY A CA 1
ATOM 808 C C . GLY A 1 100 ? -4.808 -0.747 9.138 1.00 87.56 100 GLY A C 1
ATOM 809 O O . GLY A 1 100 ? -6.016 -0.636 8.913 1.00 87.56 100 GLY A O 1
ATOM 810 N N . PHE A 1 101 ? -4.165 0.113 9.931 1.00 89.88 101 PHE A N 1
ATOM 811 C CA . PHE A 1 101 ? -4.850 1.165 10.677 1.00 89.88 101 PHE A CA 1
ATOM 812 C C . PHE A 1 101 ? -5.442 2.253 9.773 1.00 89.88 101 PHE A C 1
ATOM 814 O O . PHE A 1 101 ? -6.473 2.832 10.118 1.00 89.88 101 PHE A O 1
ATOM 821 N N . GLN A 1 102 ? -4.889 2.473 8.575 1.00 90.06 102 GLN A N 1
ATOM 822 C CA . GLN A 1 102 ? -5.496 3.365 7.577 1.00 90.06 102 GLN A CA 1
ATOM 823 C C . GLN A 1 102 ? -6.925 2.919 7.223 1.00 90.06 102 GLN A C 1
ATOM 825 O O . GLN A 1 102 ? -7.843 3.739 7.153 1.00 90.06 102 GLN A O 1
ATOM 830 N N . PHE A 1 103 ? -7.159 1.607 7.101 1.00 90.25 103 PHE A N 1
ATOM 831 C CA . PHE A 1 103 ? -8.494 1.057 6.841 1.00 90.25 103 PHE A CA 1
ATOM 832 C C . PHE A 1 103 ? -9.444 1.227 8.028 1.00 90.25 103 PHE A C 1
ATOM 834 O O . PHE A 1 103 ? -10.649 1.423 7.830 1.00 90.25 103 PHE A O 1
ATOM 841 N N . VAL A 1 104 ? -8.920 1.200 9.257 1.00 91.44 104 VAL A N 1
ATOM 842 C CA . VAL A 1 104 ? -9.695 1.500 10.469 1.00 91.44 104 VAL A CA 1
ATOM 843 C C . VAL A 1 104 ? -10.148 2.958 10.444 1.00 91.44 104 VAL A C 1
ATOM 845 O O . VAL A 1 104 ? -11.341 3.223 10.597 1.00 91.44 104 VAL A O 1
ATOM 848 N N . VAL A 1 105 ? -9.239 3.897 10.163 1.00 93.19 105 VAL A N 1
ATOM 849 C CA . VAL A 1 105 ? -9.551 5.332 10.059 1.00 93.19 105 VAL A CA 1
ATOM 850 C C . VAL A 1 105 ? -10.574 5.610 8.956 1.00 93.19 105 VAL A C 1
ATOM 852 O O . VAL A 1 105 ? -11.589 6.267 9.206 1.00 93.19 105 VAL A O 1
ATOM 855 N N . ASN A 1 106 ? -10.395 5.030 7.770 1.00 91.12 106 ASN A N 1
ATOM 856 C CA . ASN A 1 106 ? -11.359 5.163 6.675 1.00 91.12 106 ASN A CA 1
ATOM 857 C C . ASN A 1 106 ? -12.726 4.552 7.026 1.00 91.12 106 ASN A C 1
ATOM 859 O O . ASN A 1 106 ? -13.775 5.111 6.688 1.00 91.12 106 ASN A O 1
ATOM 863 N N . SER A 1 107 ? -12.746 3.446 7.776 1.00 91.69 107 SER A N 1
ATOM 864 C CA . SER A 1 107 ? -13.983 2.837 8.277 1.00 91.69 107 SER A CA 1
ATOM 865 C C . SER A 1 107 ? -14.688 3.705 9.320 1.00 91.69 107 SER A C 1
ATOM 867 O O . SER A 1 107 ? -15.921 3.784 9.298 1.00 91.69 107 SER A O 1
ATOM 869 N N . MET A 1 108 ? -13.939 4.380 10.201 1.00 93.56 108 MET A N 1
ATOM 870 C CA . MET A 1 108 ? -14.489 5.385 11.118 1.00 93.56 108 MET A CA 1
ATOM 871 C C . MET A 1 108 ? -15.149 6.514 10.328 1.00 93.56 108 MET A C 1
ATOM 873 O O . MET A 1 108 ? -16.323 6.808 10.559 1.00 93.56 108 MET A O 1
ATOM 877 N N . ALA A 1 109 ? -14.451 7.061 9.329 1.00 94.12 109 ALA A N 1
ATOM 878 C CA . ALA A 1 109 ? -14.972 8.133 8.490 1.00 94.12 109 ALA A CA 1
ATOM 879 C C . ALA A 1 109 ? -16.257 7.726 7.755 1.00 94.12 109 ALA A C 1
ATOM 881 O O . ALA A 1 109 ? -17.265 8.434 7.799 1.00 94.12 109 ALA A O 1
ATOM 882 N N . ARG A 1 110 ? -16.273 6.529 7.157 1.00 92.00 110 ARG A N 1
ATOM 883 C CA . ARG A 1 110 ? -17.466 5.963 6.511 1.00 92.00 110 ARG A CA 1
ATOM 884 C C . ARG A 1 110 ? -18.643 5.839 7.481 1.00 92.00 110 ARG A C 1
ATOM 886 O O . ARG A 1 110 ? -19.773 6.141 7.105 1.00 92.00 110 ARG A O 1
ATOM 893 N N . ARG A 1 111 ? -18.399 5.411 8.726 1.00 92.19 111 ARG A N 1
ATOM 894 C CA . ARG A 1 111 ? -19.443 5.281 9.759 1.00 92.19 111 ARG A CA 1
ATOM 895 C C . ARG A 1 111 ? -19.955 6.634 10.253 1.00 92.19 111 ARG A C 1
ATOM 897 O O . ARG A 1 111 ? -21.158 6.751 10.462 1.00 92.19 111 ARG A O 1
ATOM 904 N N . ILE A 1 112 ? -19.082 7.628 10.416 1.00 95.12 112 ILE A N 1
ATOM 905 C CA . ILE A 1 112 ? -19.461 9.005 10.770 1.00 95.12 112 ILE A CA 1
ATOM 906 C C . ILE A 1 112 ? -20.395 9.569 9.696 1.00 95.12 112 ILE A C 1
ATOM 908 O O . ILE A 1 112 ? -21.525 9.946 10.011 1.00 95.12 112 ILE A O 1
ATOM 912 N N . ARG A 1 113 ? -19.977 9.509 8.422 1.00 93.94 113 ARG A N 1
ATOM 913 C CA . ARG A 1 113 ? -20.790 9.962 7.280 1.00 93.94 113 ARG A CA 1
ATOM 914 C C . ARG A 1 113 ? -22.119 9.222 7.191 1.00 93.94 113 ARG A C 1
ATOM 916 O O . ARG A 1 113 ? -23.167 9.849 7.117 1.00 93.94 113 ARG A O 1
ATOM 923 N N . GLY A 1 114 ? -22.086 7.889 7.249 1.00 92.38 114 GLY A N 1
ATOM 924 C CA . GLY A 1 114 ? -23.285 7.055 7.127 1.00 92.38 114 GLY A CA 1
ATOM 925 C C . GLY A 1 114 ? -24.306 7.251 8.253 1.00 92.38 114 GLY A C 1
ATOM 926 O O . GLY A 1 114 ? -25.461 6.874 8.090 1.00 92.38 114 GLY A O 1
ATOM 927 N N . LYS A 1 115 ? -23.899 7.837 9.385 1.00 93.75 115 LYS A N 1
ATOM 928 C CA . LYS A 1 115 ? -24.784 8.207 10.498 1.00 93.75 115 LYS A CA 1
ATOM 929 C C . LYS A 1 115 ? -25.152 9.696 10.522 1.00 93.75 115 LYS A C 1
ATOM 931 O O . LYS A 1 115 ? -25.853 10.108 11.440 1.00 93.75 115 LYS A O 1
ATOM 936 N N . GLY A 1 116 ? -24.663 10.503 9.578 1.00 94.50 116 GLY A N 1
ATOM 937 C CA . GLY A 1 116 ? -24.867 11.956 9.579 1.00 94.50 116 GLY A CA 1
ATOM 938 C C . GLY A 1 116 ? -24.222 12.667 10.774 1.00 94.50 116 GLY A C 1
ATOM 939 O O . GLY A 1 116 ? -24.674 13.737 11.173 1.00 94.50 116 GLY A O 1
ATOM 940 N N . LEU A 1 117 ? -23.195 12.068 11.384 1.00 95.56 117 LEU A N 1
ATOM 941 C CA . LEU A 1 117 ? -22.499 12.666 12.520 1.00 95.56 117 LEU A CA 1
ATOM 942 C C . LEU A 1 117 ? -21.500 13.714 12.027 1.00 95.56 117 LEU A C 1
ATOM 944 O O . LEU A 1 117 ? -20.839 13.523 11.008 1.00 95.56 117 LEU A O 1
ATOM 948 N N . LYS A 1 118 ? -21.351 14.803 12.789 1.00 93.62 118 LYS A N 1
ATOM 949 C CA . LYS A 1 118 ? -20.335 15.826 12.510 1.00 93.62 118 LYS A CA 1
ATOM 950 C C . LYS A 1 118 ? -18.917 15.301 12.761 1.00 93.62 118 LYS A C 1
ATOM 952 O O . LYS A 1 118 ? -18.015 15.611 11.992 1.00 93.62 118 LYS A O 1
ATOM 957 N N . ASP A 1 119 ? -18.733 14.535 13.836 1.00 96.06 119 ASP A N 1
ATOM 958 C CA . ASP A 1 119 ? -17.449 13.953 14.240 1.00 96.06 119 ASP A CA 1
ATOM 959 C C . ASP A 1 119 ? -17.662 12.780 15.220 1.00 96.06 119 ASP A C 1
ATOM 961 O O . ASP A 1 119 ? -18.776 12.561 15.708 1.00 96.06 119 ASP A O 1
ATOM 965 N N . ALA A 1 120 ? -16.597 12.039 15.528 1.00 95.25 120 ALA A N 1
ATOM 966 C CA . ALA A 1 120 ? -16.546 11.125 16.663 1.00 95.25 120 ALA A CA 1
ATOM 967 C C . ALA A 1 120 ? -16.536 11.890 18.000 1.00 95.25 120 ALA A C 1
ATOM 969 O O . ALA A 1 120 ? -15.951 12.967 18.124 1.00 95.25 120 ALA A O 1
ATOM 970 N N . SER A 1 121 ? -17.142 11.301 19.035 1.00 94.69 121 SER A N 1
ATOM 971 C CA . SER A 1 121 ? -17.058 11.830 20.405 1.00 94.69 121 SER A CA 1
ATOM 972 C C . SER A 1 121 ? -15.652 11.663 20.991 1.00 94.69 121 SER A C 1
ATOM 974 O O . SER A 1 121 ? -15.140 12.576 21.633 1.00 94.69 121 SER A O 1
ATOM 976 N N . SER A 1 122 ? -15.019 10.518 20.731 1.00 94.81 122 SER A N 1
ATOM 977 C CA . SER A 1 122 ? -13.642 10.189 21.108 1.00 94.81 122 SER A CA 1
ATOM 978 C C . SER A 1 122 ? -13.098 9.081 20.200 1.00 94.81 122 SER A C 1
ATOM 980 O O . SER A 1 122 ? -13.870 8.353 19.569 1.00 94.81 122 SER A O 1
ATOM 982 N N . ILE A 1 123 ? -11.770 8.951 20.136 1.00 96.06 123 ILE A N 1
ATOM 983 C CA . ILE A 1 123 ? -11.090 7.798 19.536 1.00 96.06 123 ILE A CA 1
ATOM 984 C C . ILE A 1 123 ? -10.225 7.177 20.627 1.00 96.06 123 ILE A C 1
ATOM 986 O O . ILE A 1 123 ? -9.304 7.817 21.127 1.00 96.06 123 ILE A O 1
ATOM 990 N N . ILE A 1 124 ? -10.548 5.947 21.016 1.00 95.44 124 ILE A N 1
ATOM 991 C CA . ILE A 1 124 ? -9.851 5.222 22.079 1.00 95.44 124 ILE A CA 1
ATOM 992 C C . ILE A 1 124 ? -9.252 3.962 21.466 1.00 95.44 124 ILE A C 1
ATOM 994 O O . ILE A 1 124 ? -9.966 3.204 20.807 1.00 95.44 124 ILE A O 1
ATOM 998 N N . VAL A 1 125 ? -7.959 3.747 21.685 1.00 93.56 125 VAL A N 1
ATOM 999 C CA . VAL A 1 125 ? -7.247 2.529 21.283 1.00 93.56 125 VAL A CA 1
ATOM 1000 C C . VAL A 1 125 ? -6.669 1.837 22.511 1.00 93.56 125 VAL A C 1
ATOM 1002 O O . VAL A 1 125 ? -6.372 2.487 23.516 1.00 93.56 125 VAL A O 1
ATOM 1005 N N . ASP A 1 126 ? -6.528 0.518 22.418 1.00 92.62 126 ASP A N 1
ATOM 1006 C CA . ASP A 1 126 ? -5.938 -0.290 23.481 1.00 92.62 126 ASP A CA 1
ATOM 1007 C C . ASP A 1 126 ? -4.440 -0.003 23.650 1.00 92.62 126 ASP A C 1
ATOM 1009 O O . ASP A 1 126 ? -3.751 0.436 22.717 1.00 92.62 126 ASP A O 1
ATOM 1013 N N . GLN A 1 127 ? -3.927 -0.249 24.852 1.00 90.94 127 GLN A N 1
ATOM 1014 C CA . GLN A 1 127 ? -2.530 -0.031 25.185 1.00 90.94 127 GLN A CA 1
ATOM 1015 C C . GLN A 1 127 ? -1.637 -1.096 24.539 1.00 90.94 127 GLN A C 1
ATOM 1017 O O . GLN A 1 127 ? -1.522 -2.228 24.995 1.00 90.94 127 GLN A O 1
ATOM 1022 N N . GLN A 1 128 ? -0.915 -0.692 23.495 1.00 85.06 128 GLN A N 1
ATOM 1023 C CA . GLN A 1 128 ? -0.024 -1.544 22.715 1.00 85.06 128 GLN A CA 1
ATOM 1024 C C . GLN A 1 128 ? 1.314 -0.833 22.489 1.00 85.06 128 GLN A C 1
ATOM 1026 O O . GLN A 1 128 ? 1.457 -0.007 21.580 1.00 85.06 128 GLN A O 1
ATOM 1031 N N . LYS A 1 129 ? 2.321 -1.181 23.305 1.00 81.88 129 LYS A N 1
ATOM 1032 C CA . LYS A 1 129 ? 3.640 -0.511 23.334 1.00 81.88 129 LYS A CA 1
ATOM 1033 C C . LYS A 1 129 ? 4.299 -0.394 21.954 1.00 81.88 129 LYS A C 1
ATOM 1035 O O . LYS A 1 129 ? 4.947 0.609 21.664 1.00 81.88 129 LYS A O 1
ATOM 1040 N N . GLU A 1 130 ? 4.128 -1.398 21.102 1.00 79.38 130 GLU A N 1
ATOM 1041 C CA . GLU A 1 130 ? 4.761 -1.443 19.782 1.00 79.38 130 GLU A CA 1
ATOM 1042 C C . GLU A 1 130 ? 4.008 -0.623 18.721 1.00 79.38 130 GLU A C 1
ATOM 1044 O O . GLU A 1 130 ? 4.639 -0.087 17.805 1.00 79.38 130 GLU A O 1
ATOM 1049 N N . PHE A 1 131 ? 2.685 -0.460 18.862 1.00 82.75 131 PHE A N 1
ATOM 1050 C CA . PHE A 1 131 ? 1.811 -0.006 17.772 1.00 82.75 131 PHE A CA 1
ATOM 1051 C C . PHE A 1 131 ? 1.175 1.363 17.978 1.00 82.75 131 PHE A C 1
ATOM 1053 O O . PHE A 1 131 ? 0.923 2.049 16.987 1.00 82.75 131 PHE A O 1
ATOM 1060 N N . ASN A 1 132 ? 0.963 1.812 19.220 1.00 89.50 132 ASN A N 1
ATOM 1061 C CA . ASN A 1 132 ? 0.235 3.063 19.454 1.00 89.50 132 ASN A CA 1
ATOM 1062 C C . ASN A 1 132 ? 0.889 4.269 18.766 1.00 89.50 132 ASN A C 1
ATOM 1064 O O . ASN A 1 132 ? 0.184 5.086 18.180 1.00 89.50 132 ASN A O 1
ATOM 1068 N N . LYS A 1 133 ? 2.231 4.350 18.735 1.00 87.12 133 LYS A N 1
ATOM 1069 C CA . LYS A 1 133 ? 2.936 5.426 18.012 1.00 87.12 133 LYS A CA 1
ATOM 1070 C C . LYS A 1 133 ? 2.576 5.442 16.520 1.00 87.12 133 LYS A C 1
ATOM 1072 O O . LYS A 1 133 ? 2.324 6.507 15.972 1.00 87.12 133 LYS A O 1
ATOM 1077 N N . ALA A 1 134 ? 2.541 4.275 15.876 1.00 86.06 134 ALA A N 1
ATOM 1078 C CA . ALA A 1 134 ? 2.227 4.166 14.454 1.00 86.06 134 ALA A CA 1
ATOM 1079 C C . ALA A 1 134 ? 0.756 4.504 14.166 1.00 86.06 134 ALA A C 1
ATOM 1081 O O . ALA A 1 134 ? 0.468 5.178 13.183 1.00 86.06 134 ALA A O 1
ATOM 1082 N N . GLN A 1 135 ? -0.169 4.093 15.040 1.00 89.62 135 GLN A N 1
ATOM 1083 C CA . GLN A 1 135 ? -1.598 4.413 14.929 1.00 89.62 135 GLN A CA 1
ATOM 1084 C C . GLN A 1 135 ? -1.854 5.922 15.055 1.00 89.62 135 GLN A C 1
ATOM 1086 O O . GLN A 1 135 ? -2.536 6.504 14.210 1.00 89.62 135 GLN A O 1
ATOM 1091 N N . ILE A 1 136 ? -1.263 6.556 16.076 1.00 91.75 136 ILE A N 1
ATOM 1092 C CA . ILE A 1 136 ? -1.342 8.007 16.308 1.00 91.75 136 ILE A CA 1
ATOM 1093 C C . ILE A 1 136 ? -0.794 8.765 15.099 1.00 91.75 136 ILE A C 1
ATOM 1095 O O . ILE A 1 136 ? -1.461 9.657 14.579 1.00 91.75 136 ILE A O 1
ATOM 1099 N N . GLU A 1 137 ? 0.387 8.378 14.615 1.00 89.75 137 GLU A N 1
ATOM 1100 C CA . GLU A 1 137 ? 1.017 9.053 13.482 1.00 89.75 137 GLU A CA 1
ATOM 1101 C C . GLU A 1 137 ? 0.235 8.858 12.179 1.00 89.75 137 GLU A C 1
ATOM 1103 O O . GLU A 1 137 ? 0.006 9.821 11.454 1.00 89.75 137 GLU A O 1
ATOM 1108 N N . THR A 1 138 ? -0.259 7.646 11.915 1.00 89.81 138 THR A N 1
ATOM 1109 C CA . THR A 1 138 ? -1.104 7.356 10.745 1.00 89.81 138 THR A CA 1
ATOM 1110 C C . THR A 1 138 ? -2.356 8.230 10.748 1.00 89.81 138 THR A C 1
ATOM 1112 O O . THR A 1 138 ? -2.693 8.840 9.734 1.00 89.81 138 THR A O 1
ATOM 1115 N N . HIS A 1 139 ? -3.033 8.333 11.895 1.00 93.50 139 HIS A N 1
ATOM 1116 C CA . HIS A 1 139 ? -4.207 9.192 12.052 1.00 93.50 139 HIS A CA 1
ATOM 1117 C C . HIS A 1 139 ? -3.876 10.662 11.784 1.00 93.50 139 HIS A C 1
ATOM 1119 O O . HIS A 1 139 ? -4.549 11.315 10.987 1.00 93.50 139 HIS A O 1
ATOM 1125 N N . ARG A 1 140 ? -2.788 11.158 12.382 1.00 93.38 140 ARG A N 1
ATOM 1126 C CA . ARG A 1 140 ? -2.315 12.537 12.219 1.00 93.38 140 ARG A CA 1
ATOM 1127 C C . ARG A 1 140 ? -1.982 12.866 10.761 1.00 93.38 140 ARG A C 1
ATOM 1129 O O . ARG A 1 140 ? -2.431 13.892 10.253 1.00 93.38 140 ARG A O 1
ATOM 1136 N N . VAL A 1 141 ? -1.220 12.006 10.083 1.00 91.50 141 VAL A N 1
ATOM 1137 C CA . VAL A 1 141 ? -0.822 12.190 8.677 1.00 91.50 141 VAL A CA 1
ATOM 1138 C C . VAL A 1 141 ? -2.046 12.204 7.766 1.00 91.50 141 VAL A C 1
ATOM 1140 O O . VAL A 1 141 ? -2.177 13.115 6.952 1.00 91.50 141 VAL A O 1
ATOM 1143 N N . LEU A 1 142 ? -2.986 11.269 7.945 1.00 92.06 142 LEU A N 1
ATOM 1144 C CA . LEU A 1 142 ? -4.243 11.271 7.191 1.00 92.06 142 LEU A CA 1
ATOM 1145 C C . LEU A 1 142 ? -5.042 12.560 7.432 1.00 92.06 142 LEU A C 1
ATOM 1147 O O . LEU A 1 142 ? -5.580 13.136 6.487 1.00 92.06 142 LEU A O 1
ATOM 1151 N N . GLY A 1 143 ? -5.086 13.054 8.672 1.00 93.75 143 GLY A N 1
ATOM 1152 C CA . GLY A 1 143 ? -5.709 14.334 9.007 1.00 93.75 143 GLY A CA 1
ATOM 1153 C C . GLY A 1 143 ? -5.093 15.512 8.246 1.00 93.75 143 GLY A C 1
ATOM 1154 O O . GLY A 1 143 ? -5.824 16.307 7.651 1.00 93.75 143 GLY A O 1
ATOM 1155 N N . LEU A 1 144 ? -3.759 15.585 8.190 1.00 93.88 144 LEU A N 1
ATOM 1156 C CA . LEU A 1 144 ? -3.035 16.613 7.435 1.00 93.88 144 LEU A CA 1
ATOM 1157 C C . LEU A 1 144 ? -3.267 16.512 5.926 1.00 93.88 144 LEU A C 1
ATOM 1159 O O . LEU A 1 144 ? -3.511 17.531 5.281 1.00 93.88 144 LEU A O 1
ATOM 1163 N N . MET A 1 145 ? -3.242 15.301 5.361 1.00 91.94 145 MET A N 1
ATOM 1164 C CA . MET A 1 145 ? -3.545 15.081 3.942 1.00 91.94 145 MET A CA 1
ATOM 1165 C C . MET A 1 145 ? -4.953 15.580 3.605 1.00 91.94 145 MET A C 1
ATOM 1167 O O . MET A 1 145 ? -5.142 16.331 2.648 1.00 91.94 145 MET A O 1
ATOM 1171 N N . ASN A 1 146 ? -5.935 15.245 4.444 1.00 91.44 146 ASN A N 1
ATOM 1172 C CA . ASN A 1 146 ? -7.318 15.681 4.270 1.00 91.44 146 ASN A CA 1
ATOM 1173 C C . ASN A 1 146 ? -7.465 17.201 4.403 1.00 91.44 146 ASN A C 1
ATOM 1175 O O . ASN A 1 146 ? -8.235 17.813 3.664 1.00 91.44 146 ASN A O 1
ATOM 1179 N N . GLN A 1 147 ? -6.726 17.834 5.316 1.00 91.44 147 GLN A N 1
ATOM 1180 C CA . GLN A 1 147 ? -6.686 19.291 5.432 1.00 91.44 147 GLN A CA 1
ATOM 1181 C C . GLN A 1 147 ? -6.081 19.937 4.177 1.00 91.44 147 GLN A C 1
ATOM 1183 O O . GLN A 1 147 ? -6.650 20.894 3.654 1.00 91.44 147 GLN A O 1
ATOM 1188 N N . GLY A 1 148 ? -4.983 19.384 3.655 1.00 92.50 148 GLY A N 1
ATOM 1189 C CA . GLY A 1 148 ? -4.367 19.826 2.404 1.00 92.50 148 GLY A CA 1
ATOM 1190 C C . GLY A 1 148 ? -5.338 19.750 1.224 1.00 92.50 148 GLY A C 1
ATOM 1191 O O . GLY A 1 148 ? -5.521 20.735 0.516 1.00 92.50 148 GLY A O 1
ATOM 1192 N N . LEU A 1 149 ? -6.050 18.629 1.071 1.00 89.94 149 LEU A N 1
ATOM 1193 C CA . LEU A 1 149 ? -7.071 18.446 0.029 1.00 89.94 149 LEU A CA 1
ATOM 1194 C C . LEU A 1 149 ? -8.275 19.389 0.187 1.00 89.94 149 LEU A C 1
ATOM 1196 O O . LEU A 1 149 ? -8.894 19.795 -0.797 1.00 89.94 149 LEU A O 1
ATOM 1200 N N . ARG A 1 150 ? -8.626 19.767 1.421 1.00 86.00 150 ARG A N 1
ATOM 1201 C CA . ARG A 1 150 ? -9.684 20.759 1.671 1.00 86.00 150 ARG A CA 1
ATOM 1202 C C . ARG A 1 150 ? -9.255 22.178 1.312 1.00 86.00 150 ARG A C 1
ATOM 1204 O O . ARG A 1 150 ? -10.111 22.961 0.910 1.00 86.00 150 ARG A O 1
ATOM 1211 N N . ASN A 1 151 ? -7.968 22.479 1.434 1.00 90.31 151 ASN A N 1
ATOM 1212 C CA . ASN A 1 151 ? -7.420 23.817 1.232 1.00 90.31 151 ASN A CA 1
ATOM 1213 C C . ASN A 1 151 ? -6.782 24.015 -0.152 1.00 90.31 151 ASN A C 1
ATOM 1215 O O . ASN A 1 151 ? -6.372 25.129 -0.469 1.00 90.31 151 ASN A O 1
ATOM 1219 N N . CYS A 1 152 ? -6.680 22.966 -0.974 1.00 92.94 152 CYS A N 1
ATOM 1220 C CA . CYS A 1 152 ? -6.130 23.075 -2.321 1.00 92.94 152 CYS A CA 1
ATOM 1221 C C . CYS A 1 152 ? -7.078 23.814 -3.279 1.00 92.94 152 CYS A C 1
ATOM 1223 O O . CYS A 1 152 ? -8.273 23.988 -3.008 1.00 92.94 152 CYS A O 1
ATOM 1225 N N . SER A 1 153 ? -6.534 24.246 -4.420 1.00 95.25 153 SER A N 1
ATOM 1226 C CA . SER A 1 153 ? -7.316 24.947 -5.434 1.00 95.25 153 SER A CA 1
ATOM 1227 C C . SER A 1 153 ? -8.425 24.044 -6.006 1.00 95.25 153 SER A C 1
ATOM 1229 O O . SER A 1 153 ? -8.276 22.816 -6.036 1.00 95.25 153 SER A O 1
ATOM 1231 N N . PRO A 1 154 ? -9.530 24.612 -6.530 1.00 94.19 154 PRO A N 1
ATOM 1232 C CA . PRO A 1 154 ? -10.558 23.825 -7.212 1.00 94.19 154 PRO A CA 1
ATOM 1233 C C . PRO A 1 154 ? -9.995 22.960 -8.348 1.00 94.19 154 PRO A C 1
ATOM 1235 O O . PRO A 1 154 ? -10.452 21.837 -8.551 1.00 94.19 154 PRO A O 1
ATOM 1238 N N . ARG A 1 155 ? -8.966 23.458 -9.05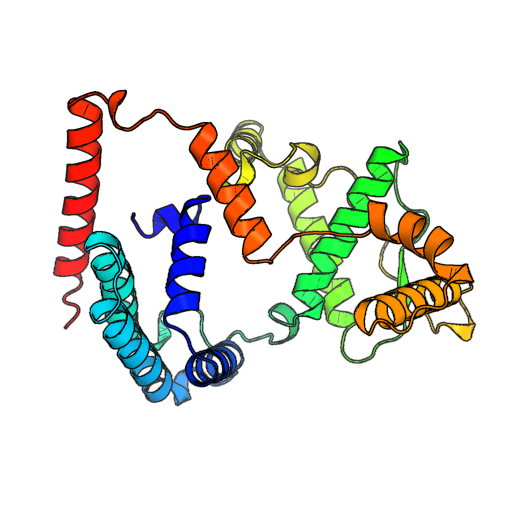0 1.00 94.62 155 ARG A N 1
ATOM 1239 C CA . ARG A 1 155 ? -8.270 22.730 -10.115 1.00 94.62 155 ARG A CA 1
ATOM 1240 C C . ARG A 1 155 ? -7.559 21.490 -9.577 1.00 94.62 155 ARG A C 1
ATOM 1242 O O . ARG A 1 155 ? -7.751 20.411 -10.127 1.00 94.62 155 ARG A O 1
ATOM 1249 N N . ASP A 1 156 ? -6.780 21.627 -8.507 1.00 92.50 156 ASP A N 1
ATOM 1250 C CA . ASP A 1 156 ? -6.019 20.505 -7.937 1.00 92.50 156 ASP A CA 1
ATOM 1251 C C . ASP A 1 156 ? -6.950 19.461 -7.326 1.00 92.50 156 ASP A C 1
ATOM 1253 O O . ASP A 1 156 ? -6.749 18.258 -7.491 1.00 92.50 156 ASP A O 1
ATOM 1257 N N . ARG A 1 157 ? -8.027 19.916 -6.677 1.00 92.00 157 ARG A N 1
ATOM 1258 C CA . ARG A 1 157 ? -9.074 19.023 -6.179 1.00 92.00 157 ARG A CA 1
ATOM 1259 C C . ARG A 1 157 ? -9.696 18.213 -7.310 1.00 92.00 157 ARG A C 1
ATOM 1261 O O . ARG A 1 157 ? -9.841 17.001 -7.183 1.00 92.00 157 ARG A O 1
ATOM 1268 N N . MET A 1 158 ? -10.044 18.877 -8.410 1.00 92.44 158 MET A N 1
ATOM 1269 C CA . MET A 1 158 ? -10.623 18.227 -9.582 1.00 92.44 158 MET A CA 1
ATOM 1270 C C . MET A 1 158 ? -9.636 17.248 -10.230 1.00 92.44 158 MET A C 1
ATOM 1272 O O . MET A 1 158 ? -10.035 16.169 -10.656 1.00 92.44 158 MET A O 1
ATOM 1276 N N . ALA A 1 159 ? -8.342 17.582 -10.254 1.00 91.75 159 ALA A N 1
ATOM 1277 C CA . ALA A 1 159 ? -7.304 16.673 -10.728 1.00 91.75 159 ALA A CA 1
ATOM 1278 C C . ALA A 1 159 ? -7.225 15.394 -9.877 1.00 91.75 159 ALA A C 1
ATOM 1280 O O . ALA A 1 159 ? -7.056 14.314 -10.434 1.00 91.75 159 ALA A O 1
ATOM 1281 N N . MET A 1 160 ? -7.390 15.490 -8.550 1.00 89.94 160 MET A N 1
ATOM 1282 C CA . MET A 1 160 ? -7.405 14.308 -7.678 1.00 89.94 160 MET A CA 1
ATOM 1283 C C . MET A 1 160 ? -8.669 13.469 -7.843 1.00 89.94 160 MET A C 1
ATOM 1285 O O . MET A 1 160 ? -8.569 12.250 -7.940 1.00 89.94 160 MET A O 1
ATOM 1289 N N . LEU A 1 161 ? -9.844 14.100 -7.914 1.00 91.81 161 LEU A N 1
ATOM 1290 C CA . LEU A 1 161 ? -11.111 13.390 -8.124 1.00 91.81 161 LEU A CA 1
ATOM 1291 C C . LEU A 1 161 ? -11.141 12.642 -9.464 1.00 91.81 161 LEU A C 1
ATOM 1293 O O . LEU A 1 161 ? -11.636 11.523 -9.532 1.00 91.81 161 LEU A O 1
ATOM 1297 N N . ASN A 1 162 ? -10.549 13.224 -10.510 1.00 90.94 162 ASN A N 1
ATOM 1298 C CA . ASN A 1 162 ? -10.481 12.614 -11.839 1.00 90.94 162 ASN A CA 1
ATOM 1299 C C . ASN A 1 162 ? -9.243 11.734 -12.053 1.00 90.94 162 ASN A C 1
ATOM 1301 O O . ASN A 1 162 ? -8.996 11.272 -13.170 1.00 90.94 162 ASN A O 1
ATOM 1305 N N . HIS A 1 163 ? -8.432 11.510 -11.018 1.00 90.94 163 HIS A N 1
ATOM 1306 C CA . HIS A 1 163 ? -7.226 10.714 -11.166 1.00 90.94 163 HIS A CA 1
ATOM 1307 C C . HIS A 1 163 ? -7.593 9.241 -11.440 1.00 90.94 163 HIS A C 1
ATOM 1309 O O . HIS A 1 163 ? -8.366 8.6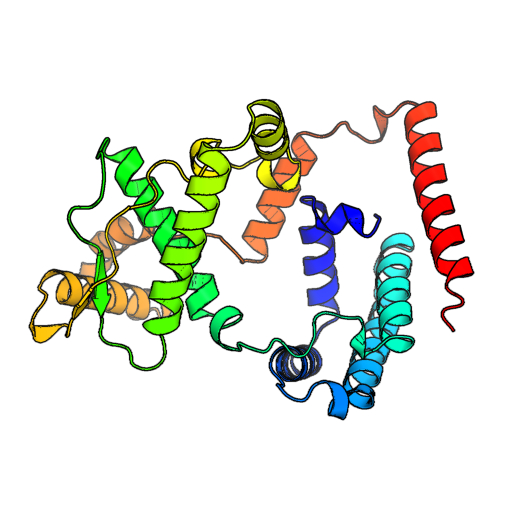59 -10.673 1.00 90.94 163 HIS A O 1
ATOM 1315 N N . PRO A 1 164 ? -7.013 8.578 -12.465 1.00 89.06 164 PRO A N 1
ATOM 1316 C CA . PRO A 1 164 ? -7.413 7.224 -12.862 1.00 89.06 164 PRO A CA 1
ATOM 1317 C C . PRO A 1 164 ? -7.347 6.193 -11.733 1.00 89.06 164 PRO A C 1
ATOM 1319 O O . PRO A 1 164 ? -8.151 5.266 -11.692 1.00 89.06 164 PRO A O 1
ATOM 1322 N N . LEU A 1 165 ? -6.405 6.361 -10.799 1.00 88.12 165 LEU A N 1
ATOM 1323 C CA . LEU A 1 165 ? -6.264 5.478 -9.640 1.00 88.12 165 LEU A CA 1
ATOM 1324 C C . LEU A 1 165 ? -7.504 5.438 -8.737 1.00 88.12 165 LEU A C 1
ATOM 1326 O O . LEU A 1 165 ? -7.747 4.430 -8.075 1.00 88.12 165 LEU A O 1
ATOM 1330 N N . TYR A 1 166 ? -8.259 6.534 -8.699 1.00 88.00 166 TYR A N 1
ATOM 1331 C CA . TYR A 1 166 ? -9.389 6.725 -7.799 1.00 88.00 166 TYR A CA 1
ATOM 1332 C C . TYR A 1 166 ? -10.739 6.693 -8.517 1.00 88.00 166 TYR A C 1
ATOM 1334 O O . TYR A 1 166 ? -11.758 6.883 -7.868 1.00 88.00 166 TYR A O 1
ATOM 1342 N N . LYS A 1 167 ? -10.768 6.402 -9.825 1.00 85.12 167 LYS A N 1
ATOM 1343 C CA . LYS A 1 167 ? -11.978 6.439 -10.667 1.00 85.12 167 LYS A CA 1
ATOM 1344 C C . LYS A 1 167 ? -13.178 5.695 -10.064 1.00 85.12 167 LYS A C 1
ATOM 1346 O O . LYS A 1 167 ? -14.311 6.135 -10.203 1.00 85.12 167 LYS A O 1
ATOM 1351 N N . ASN A 1 168 ? -12.930 4.576 -9.386 1.00 83.81 168 ASN A N 1
ATOM 1352 C CA . ASN A 1 168 ? -13.969 3.721 -8.803 1.00 83.81 168 ASN A CA 1
ATOM 1353 C C . ASN A 1 168 ? -14.123 3.919 -7.279 1.00 83.81 168 ASN A C 1
ATOM 1355 O O . ASN A 1 168 ? -14.768 3.107 -6.615 1.00 83.81 168 ASN A O 1
ATOM 1359 N N . MET A 1 169 ? -13.518 4.969 -6.717 1.00 87.06 169 MET A N 1
ATOM 1360 C CA . MET A 1 169 ? -13.690 5.397 -5.327 1.00 87.06 169 MET A CA 1
ATOM 1361 C C . MET A 1 169 ? -14.668 6.571 -5.269 1.00 87.06 169 MET A C 1
ATOM 1363 O O . MET A 1 169 ? -14.726 7.390 -6.178 1.00 87.06 169 MET A O 1
ATOM 1367 N N . GLY A 1 170 ? -15.445 6.671 -4.191 1.00 88.94 170 GLY A N 1
ATOM 1368 C CA . GLY A 1 170 ? -16.356 7.805 -4.026 1.00 88.94 170 GLY A CA 1
ATOM 1369 C C . GLY A 1 170 ? -15.611 9.080 -3.626 1.00 88.94 170 GLY A C 1
ATOM 1370 O O . GLY A 1 170 ? -14.695 9.023 -2.807 1.00 88.94 170 GLY A O 1
ATOM 1371 N N . ASP A 1 171 ? -16.070 10.243 -4.089 1.00 92.38 171 ASP A N 1
ATOM 1372 C CA . ASP A 1 171 ? -15.477 11.557 -3.780 1.00 92.38 171 ASP A CA 1
ATOM 1373 C C . ASP A 1 171 ? -15.235 11.769 -2.283 1.00 92.38 171 ASP A C 1
ATOM 1375 O O . ASP A 1 171 ? -14.208 12.292 -1.861 1.00 92.38 171 ASP A O 1
ATOM 1379 N N . ALA A 1 172 ? -16.175 11.327 -1.444 1.00 91.38 172 ALA A N 1
ATOM 1380 C CA . ALA A 1 172 ? -16.063 11.451 0.004 1.00 91.38 172 ALA A CA 1
ATOM 1381 C C . ALA A 1 172 ? -14.903 10.636 0.600 1.00 91.38 172 ALA A C 1
ATOM 1383 O O . ALA A 1 172 ? -14.393 10.993 1.661 1.00 91.38 172 ALA A O 1
ATOM 1384 N N . GLU A 1 173 ? -14.522 9.532 -0.038 1.00 89.19 173 GLU A N 1
ATOM 1385 C CA . GLU A 1 173 ? -13.352 8.736 0.328 1.00 89.19 173 GLU A CA 1
ATOM 1386 C C . GLU A 1 173 ? -12.068 9.414 -0.150 1.00 89.19 173 GLU A C 1
ATOM 1388 O O . GLU A 1 173 ? -11.175 9.625 0.665 1.00 89.19 173 GLU A O 1
ATOM 1393 N N . ILE A 1 174 ? -12.029 9.860 -1.411 1.00 90.38 174 ILE A N 1
ATOM 1394 C CA . ILE A 1 174 ? -10.877 10.561 -2.004 1.00 90.38 174 ILE A CA 1
ATOM 1395 C C . ILE A 1 174 ? -10.546 11.841 -1.225 1.00 90.38 174 ILE A C 1
ATOM 1397 O O . ILE A 1 174 ? -9.388 12.128 -0.940 1.00 90.38 174 ILE A O 1
ATOM 1401 N N . LEU A 1 175 ? -11.570 12.608 -0.845 1.00 90.50 175 LEU A N 1
ATOM 1402 C CA . LEU A 1 175 ? -11.429 13.878 -0.128 1.00 90.50 175 LEU A CA 1
ATOM 1403 C C . LEU A 1 175 ? -11.356 13.718 1.401 1.00 90.50 175 LEU A C 1
ATOM 1405 O O . LEU A 1 175 ? -11.340 14.721 2.122 1.00 90.50 175 LEU A O 1
ATOM 1409 N N . GLY A 1 176 ? -11.401 12.485 1.918 1.00 90.44 176 GLY A N 1
ATOM 1410 C CA . GLY A 1 176 ? -11.371 12.215 3.359 1.00 90.44 176 GLY A CA 1
ATOM 1411 C C . GLY A 1 176 ? -12.489 12.909 4.148 1.00 90.44 176 GLY A C 1
ATOM 1412 O O . GLY A 1 176 ? -12.291 13.396 5.269 1.00 90.44 176 GLY A O 1
ATOM 1413 N N . ILE A 1 177 ? -13.687 13.009 3.566 1.00 91.69 177 ILE A N 1
ATOM 1414 C CA . ILE A 1 177 ? -14.851 13.605 4.233 1.00 91.69 177 ILE A CA 1
ATOM 1415 C C . ILE A 1 177 ? -15.219 12.743 5.444 1.00 91.69 177 ILE A C 1
ATOM 1417 O O . ILE A 1 177 ? -15.269 11.521 5.361 1.00 91.69 177 ILE A O 1
ATOM 1421 N N . GLY A 1 178 ? -15.502 13.361 6.589 1.00 93.19 178 GLY A N 1
ATOM 1422 C CA . GLY A 1 178 ? -15.842 12.634 7.816 1.00 93.19 178 GLY A CA 1
ATOM 1423 C C . GLY A 1 178 ? -14.657 11.956 8.509 1.00 93.19 178 GLY A C 1
ATOM 1424 O O . GLY A 1 178 ? -14.887 11.211 9.455 1.00 93.19 178 GLY A O 1
ATOM 1425 N N . HIS A 1 179 ? -13.413 12.199 8.074 1.00 95.31 179 HIS A N 1
ATOM 1426 C CA . HIS A 1 179 ? -12.235 11.841 8.865 1.00 95.31 179 HIS A CA 1
ATOM 1427 C C . HIS A 1 179 ? -12.375 12.422 10.283 1.00 95.31 179 HIS A C 1
ATOM 1429 O O . HIS A 1 179 ? -12.620 13.630 10.401 1.00 95.31 179 HIS A O 1
ATOM 1435 N N . PRO A 1 180 ? -12.274 11.590 11.335 1.00 95.50 180 PRO A N 1
ATOM 1436 C CA . PRO A 1 180 ? -12.529 12.049 12.689 1.00 95.50 180 PRO A CA 1
ATOM 1437 C C . PRO A 1 180 ? -11.450 13.037 13.139 1.00 95.50 180 PRO A C 1
ATOM 1439 O O . PRO A 1 180 ? -10.278 12.833 12.847 1.00 95.50 180 PRO A O 1
ATOM 1442 N N . THR A 1 181 ? -11.817 14.106 13.845 1.00 94.12 181 THR A N 1
ATOM 1443 C CA . THR A 1 181 ? -10.839 15.159 14.211 1.00 94.12 181 THR A CA 1
ATOM 1444 C C . THR A 1 181 ? -10.255 14.996 15.608 1.00 94.12 181 THR A C 1
ATOM 1446 O O . THR A 1 181 ? -9.265 15.638 15.949 1.00 94.12 181 THR A O 1
ATOM 1449 N N . LYS A 1 182 ? -10.857 14.127 16.424 1.00 95.81 182 LYS A N 1
ATOM 1450 C CA . LYS A 1 182 ? -10.384 13.833 17.778 1.00 95.81 182 LYS A CA 1
ATOM 1451 C C . LYS A 1 182 ? -9.023 13.148 17.754 1.00 95.81 182 LYS A C 1
ATOM 1453 O O . LYS A 1 182 ? -8.755 12.306 16.898 1.00 95.81 182 LYS A O 1
ATOM 1458 N N . GLU A 1 183 ? -8.191 13.491 18.729 1.00 95.00 183 GLU A N 1
ATOM 1459 C CA . GLU A 1 183 ? -6.932 12.794 18.965 1.00 95.00 183 GLU A CA 1
ATOM 1460 C C . GLU A 1 183 ? -7.182 11.384 19.505 1.00 95.00 183 GLU A C 1
ATOM 1462 O O . GLU A 1 183 ? -8.193 11.106 20.160 1.00 95.00 183 GLU A O 1
ATOM 1467 N N . ILE A 1 184 ? -6.240 10.487 19.221 1.00 95.44 184 ILE A N 1
ATOM 1468 C CA . ILE A 1 184 ? -6.272 9.119 19.727 1.00 95.44 184 ILE A CA 1
ATOM 1469 C C . ILE A 1 184 ? -5.842 9.121 21.192 1.00 95.44 184 ILE A C 1
ATOM 1471 O O . ILE A 1 184 ? -4.730 9.522 21.525 1.00 95.44 184 ILE A O 1
ATOM 1475 N N . SER A 1 185 ? -6.717 8.616 22.056 1.00 95.19 185 SER A N 1
ATOM 1476 C CA . SER A 1 185 ? -6.423 8.341 23.462 1.00 95.19 185 SER A CA 1
ATOM 1477 C C . SER A 1 185 ? -6.069 6.867 23.644 1.00 95.19 185 SER A C 1
ATOM 1479 O O . SER A 1 185 ? -6.782 5.992 23.150 1.00 95.19 185 SER A O 1
ATOM 1481 N N . VAL A 1 186 ? -4.989 6.584 24.370 1.00 95.00 186 VAL A N 1
ATOM 1482 C CA . VAL A 1 186 ? -4.582 5.215 24.717 1.00 95.00 186 VAL A CA 1
ATOM 1483 C C . VAL A 1 186 ? -5.093 4.897 26.115 1.00 95.00 186 VAL A C 1
ATOM 1485 O O . VAL A 1 186 ? -4.804 5.637 27.054 1.00 95.00 186 VAL A O 1
ATOM 1488 N N . LEU A 1 187 ? -5.840 3.805 26.256 1.00 94.38 187 LEU A N 1
ATOM 1489 C CA . LEU A 1 187 ? -6.345 3.330 27.544 1.00 94.38 187 LEU A CA 1
ATOM 1490 C C . LEU A 1 187 ? -6.142 1.822 27.675 1.00 94.38 187 LEU A C 1
ATOM 1492 O O . LEU A 1 187 ? -6.173 1.097 26.689 1.00 94.38 187 LEU A O 1
ATOM 1496 N N . ASP A 1 188 ? -5.972 1.367 28.912 1.00 92.88 188 ASP A N 1
ATOM 1497 C CA . ASP A 1 188 ? -6.040 -0.053 29.256 1.00 92.88 188 ASP A CA 1
ATOM 1498 C C . ASP A 1 188 ? -7.502 -0.522 29.162 1.00 92.88 188 ASP A C 1
ATOM 1500 O O . ASP A 1 188 ? -8.422 0.166 29.631 1.00 92.88 188 ASP A O 1
ATOM 1504 N N . SER A 1 189 ? -7.721 -1.693 28.562 1.00 89.75 189 SER A N 1
ATOM 1505 C CA . SER A 1 189 ? -9.040 -2.310 28.399 1.00 89.75 189 SER A CA 1
ATOM 1506 C C . SER A 1 189 ? -9.833 -2.414 29.708 1.00 89.75 189 SER A C 1
ATOM 1508 O O . SER A 1 189 ? -11.055 -2.240 29.700 1.00 89.75 189 SER A O 1
ATOM 1510 N N . LYS A 1 190 ? -9.184 -2.569 30.872 1.00 92.62 190 LYS A N 1
ATOM 1511 C CA . LYS A 1 190 ? -9.874 -2.616 32.178 1.00 92.62 190 LYS A CA 1
ATOM 1512 C C . LYS A 1 190 ? -10.596 -1.317 32.547 1.00 92.62 190 LYS A C 1
ATOM 1514 O O . LYS A 1 190 ? -11.520 -1.343 33.355 1.00 92.62 190 LYS A O 1
ATOM 1519 N N . TYR A 1 191 ? -10.207 -0.196 31.941 1.00 93.88 191 TYR A N 1
ATOM 1520 C CA . TYR A 1 191 ? -10.802 1.121 32.171 1.00 93.88 191 TYR A CA 1
ATOM 1521 C C . TYR A 1 191 ? -11.708 1.589 31.025 1.00 93.88 191 TYR A C 1
ATOM 1523 O O . TYR A 1 191 ? -12.191 2.720 31.050 1.00 93.88 191 TYR A O 1
ATOM 1531 N N . SER A 1 192 ? -11.959 0.747 30.017 1.00 94.94 192 SER A N 1
ATOM 1532 C CA . SER A 1 192 ? -12.790 1.106 28.869 1.00 94.94 192 SER A CA 1
ATOM 1533 C C . SER A 1 192 ? -13.740 -0.022 28.487 1.00 94.94 192 SER A C 1
ATOM 1535 O O . SER A 1 192 ? -13.356 -1.000 27.848 1.00 94.94 192 SER A O 1
ATOM 1537 N N . ILE A 1 193 ? -15.028 0.173 28.785 1.00 94.25 193 ILE A N 1
ATOM 1538 C CA . ILE A 1 193 ? -16.109 -0.720 28.331 1.00 94.25 193 ILE A CA 1
ATOM 1539 C C . ILE A 1 193 ? -16.087 -0.852 26.799 1.00 94.25 193 ILE A C 1
ATOM 1541 O O . ILE A 1 193 ? -16.335 -1.925 26.257 1.00 94.25 193 ILE A O 1
ATOM 1545 N N . GLY A 1 194 ? -15.749 0.230 26.088 1.00 93.62 194 GLY A N 1
ATOM 1546 C CA . GLY A 1 194 ? -15.627 0.210 24.632 1.00 93.62 194 GLY A CA 1
ATOM 1547 C C . GLY A 1 194 ? -14.544 -0.752 24.140 1.00 93.62 194 GLY A C 1
ATOM 1548 O O . GLY A 1 194 ? -14.796 -1.498 23.198 1.00 93.62 194 GLY A O 1
ATOM 1549 N N . LEU A 1 195 ? -13.376 -0.775 24.794 1.00 95.12 195 LEU A N 1
ATOM 1550 C CA . LEU A 1 195 ? -12.297 -1.710 24.455 1.00 95.12 195 LEU A CA 1
ATOM 1551 C C . LEU A 1 195 ? -12.679 -3.154 24.799 1.00 95.12 195 LEU A C 1
ATOM 1553 O O . LEU A 1 195 ? -12.513 -4.027 23.959 1.00 95.12 195 LEU A O 1
ATOM 1557 N N . GLN A 1 196 ? -13.323 -3.390 25.945 1.00 94.56 196 GLN A N 1
ATOM 1558 C CA . GLN A 1 196 ? -13.816 -4.728 26.311 1.00 94.56 196 GLN A CA 1
ATOM 1559 C C . GLN A 1 196 ? -14.819 -5.282 25.283 1.00 94.56 196 GLN A C 1
ATOM 1561 O O . GLN A 1 196 ? -14.800 -6.466 24.953 1.00 94.56 196 GLN A O 1
ATOM 1566 N N . ILE A 1 197 ? -15.686 -4.429 24.722 1.00 93.19 197 ILE A N 1
ATOM 1567 C CA . ILE A 1 197 ? -16.590 -4.822 23.628 1.00 93.19 197 ILE A CA 1
ATOM 1568 C C . ILE A 1 197 ? -15.802 -5.161 22.354 1.00 93.19 197 ILE A C 1
ATOM 1570 O O . ILE A 1 197 ? -16.149 -6.114 21.652 1.00 93.19 197 ILE A O 1
ATOM 1574 N N . VAL A 1 198 ? -14.751 -4.396 22.040 1.00 91.00 198 VAL A N 1
ATOM 1575 C CA . VAL A 1 198 ? -13.867 -4.684 20.900 1.00 91.00 198 VAL A CA 1
ATOM 1576 C C . VAL A 1 198 ? -13.166 -6.030 21.084 1.00 91.00 198 VAL A C 1
ATOM 1578 O O . VAL A 1 198 ? -13.143 -6.806 20.132 1.00 91.00 198 VAL A O 1
ATOM 1581 N N . ASP A 1 199 ? -12.697 -6.361 22.286 1.00 92.38 199 ASP A N 1
ATOM 1582 C CA . ASP A 1 199 ? -12.064 -7.654 22.575 1.00 92.38 199 ASP A CA 1
ATOM 1583 C C . ASP A 1 199 ? -13.015 -8.825 22.308 1.00 92.38 199 ASP A C 1
ATOM 1585 O O . ASP A 1 199 ? -12.628 -9.817 21.686 1.00 92.38 199 ASP A O 1
ATOM 1589 N N . ILE A 1 200 ? -14.295 -8.688 22.673 1.00 91.62 200 ILE A N 1
ATOM 1590 C CA . ILE A 1 200 ? -15.325 -9.680 22.331 1.00 91.62 200 ILE A CA 1
ATOM 1591 C C . ILE A 1 200 ? -15.455 -9.811 20.807 1.00 91.62 200 ILE A C 1
ATOM 1593 O O . ILE A 1 200 ? -15.540 -10.924 20.288 1.00 91.62 200 ILE A O 1
ATOM 1597 N N . TYR A 1 201 ? -15.455 -8.702 20.062 1.00 90.69 201 TYR A N 1
ATOM 1598 C CA . TYR A 1 201 ? -15.542 -8.746 18.597 1.00 90.69 201 TYR A CA 1
ATOM 1599 C C . TYR A 1 201 ? -14.321 -9.411 17.961 1.00 90.69 201 TYR A C 1
ATOM 1601 O O . TYR A 1 201 ? -14.486 -10.217 17.043 1.00 90.69 201 TYR A O 1
ATOM 1609 N N . LEU A 1 202 ? -13.118 -9.106 18.451 1.00 90.38 202 LEU A N 1
ATOM 1610 C CA . LEU A 1 202 ? -11.874 -9.718 17.987 1.00 90.38 202 LEU A CA 1
ATOM 1611 C C . LEU A 1 202 ? -11.841 -11.215 18.304 1.00 90.38 202 LEU A C 1
ATOM 1613 O O . LEU A 1 202 ? -11.479 -12.011 17.440 1.00 90.38 202 LEU A O 1
ATOM 1617 N N . TRP A 1 203 ? -12.308 -11.618 19.486 1.00 93.38 203 TRP A N 1
ATOM 1618 C CA . TRP A 1 203 ? -12.432 -13.026 19.851 1.00 93.38 203 TRP A CA 1
ATOM 1619 C C . TRP A 1 203 ? -13.416 -13.771 18.937 1.00 93.38 203 TRP A C 1
ATOM 1621 O O . TRP A 1 203 ? -13.092 -14.844 18.428 1.00 93.38 203 TRP A O 1
ATOM 1631 N N . ILE A 1 204 ? -14.591 -13.191 18.652 1.00 92.44 204 ILE A N 1
ATOM 1632 C CA . ILE A 1 204 ? -15.553 -13.777 17.701 1.00 92.44 204 ILE A CA 1
ATOM 1633 C C . ILE A 1 204 ? -14.914 -13.888 16.305 1.00 92.44 204 ILE A C 1
ATOM 1635 O O . ILE A 1 204 ? -15.067 -14.921 15.652 1.00 92.44 204 ILE A O 1
ATOM 1639 N N . ALA A 1 205 ? -14.186 -12.859 15.852 1.00 89.81 205 ALA A N 1
ATOM 1640 C CA . ALA A 1 205 ? -13.498 -12.864 14.558 1.00 89.81 205 ALA A CA 1
ATOM 1641 C C . ALA A 1 205 ? -12.475 -13.996 14.468 1.00 89.81 205 ALA A C 1
ATOM 1643 O O . ALA A 1 205 ? -12.503 -14.782 13.521 1.00 89.81 205 ALA A O 1
ATOM 1644 N N . GLN A 1 206 ? -11.628 -14.126 15.490 1.00 92.31 206 GLN A N 1
ATOM 1645 C CA . GLN A 1 206 ? -10.627 -15.180 15.577 1.00 92.31 206 GLN A CA 1
ATOM 1646 C C . GLN A 1 206 ? -11.278 -16.566 15.519 1.00 92.31 206 GLN A C 1
ATOM 1648 O O . GLN A 1 206 ? -10.860 -17.404 14.724 1.00 92.31 206 GLN A O 1
ATOM 1653 N N . ARG A 1 207 ? -12.340 -16.800 16.304 1.00 94.00 207 ARG A N 1
ATOM 1654 C CA . ARG A 1 207 ? -13.063 -18.083 16.313 1.00 94.00 207 ARG A CA 1
ATOM 1655 C C . ARG A 1 207 ? -13.719 -18.402 14.976 1.00 94.00 207 ARG A C 1
ATOM 1657 O O . ARG A 1 207 ? -13.766 -19.566 14.594 1.00 94.00 207 ARG A O 1
ATOM 1664 N N . MET A 1 208 ? -14.215 -17.399 14.254 1.00 89.56 208 MET A N 1
ATOM 1665 C CA . MET A 1 208 ? -14.718 -17.612 12.896 1.00 89.56 208 MET A CA 1
ATOM 1666 C C . MET A 1 208 ? -13.615 -18.034 11.937 1.00 89.56 208 MET A C 1
ATOM 1668 O O . MET A 1 208 ? -13.804 -18.996 11.199 1.00 89.56 208 MET A O 1
ATOM 1672 N N . MET A 1 209 ? -12.477 -17.338 11.959 1.00 87.25 209 MET A N 1
ATOM 1673 C CA . MET A 1 209 ? -11.351 -17.635 11.072 1.00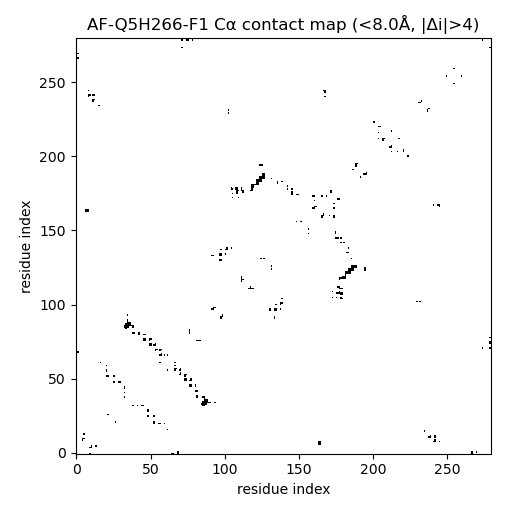 87.25 209 MET A CA 1
ATOM 1674 C C . MET A 1 209 ? -10.767 -19.028 11.317 1.00 87.25 209 MET A C 1
ATOM 1676 O O . MET A 1 209 ? -10.354 -19.684 10.369 1.00 87.25 209 MET A O 1
ATOM 1680 N N . THR A 1 210 ? -10.767 -19.503 12.566 1.00 92.75 210 THR A N 1
ATOM 1681 C CA . THR A 1 210 ? -10.294 -20.852 12.911 1.00 92.75 210 THR A CA 1
ATOM 1682 C C . THR A 1 210 ? -11.363 -21.939 12.769 1.00 92.75 210 THR A C 1
ATOM 1684 O O . THR A 1 210 ? -11.087 -23.096 13.074 1.00 92.75 210 THR A O 1
ATOM 1687 N N . GLY A 1 211 ? -12.587 -21.601 12.339 1.00 91.94 211 GLY A N 1
ATOM 1688 C CA . GLY A 1 211 ? -13.695 -22.558 12.227 1.00 91.94 211 GLY A CA 1
ATOM 1689 C C . GLY A 1 211 ? -14.227 -23.070 13.573 1.00 91.94 211 GLY A C 1
ATOM 1690 O O . GLY A 1 211 ? -14.908 -24.087 13.622 1.00 91.94 211 GLY A O 1
ATOM 1691 N N . GLN A 1 212 ? -13.929 -22.373 14.671 1.00 95.12 212 GLN A N 1
ATOM 1692 C CA . GLN A 1 212 ? -14.245 -22.767 16.050 1.00 95.12 212 GLN A CA 1
ATOM 1693 C C . GLN A 1 212 ? -15.354 -21.914 16.682 1.00 95.12 212 GLN A C 1
ATOM 1695 O O . GLN A 1 212 ? -15.495 -21.891 17.906 1.00 95.12 212 GLN A O 1
ATOM 1700 N N . LEU A 1 213 ? -16.113 -21.154 15.887 1.00 95.00 213 LEU A N 1
ATOM 1701 C CA . LEU A 1 213 ? -17.188 -20.321 16.418 1.00 95.00 213 LEU A CA 1
ATOM 1702 C C . LEU A 1 213 ? -18.394 -21.189 16.837 1.00 95.00 213 LEU A C 1
ATOM 1704 O O . LEU A 1 213 ? -18.963 -21.864 15.974 1.00 95.00 213 LEU A O 1
ATOM 1708 N N . PRO A 1 214 ? -18.850 -21.111 18.105 1.00 94.50 214 PRO A N 1
ATOM 1709 C CA . PRO A 1 214 ? -20.071 -21.781 18.549 1.00 94.50 214 PRO A CA 1
ATOM 1710 C C . PRO A 1 214 ? -21.291 -21.404 17.702 1.00 94.50 214 PRO A C 1
ATOM 1712 O O . PRO A 1 214 ? -21.430 -20.258 17.252 1.00 94.50 214 PRO A O 1
ATOM 1715 N N . GLN A 1 215 ? -22.196 -22.361 17.491 1.00 93.69 215 GLN A N 1
ATOM 1716 C CA . GLN A 1 215 ? -23.339 -22.199 16.589 1.00 93.69 215 GLN A CA 1
ATOM 1717 C C . GLN A 1 215 ? -24.267 -21.054 17.026 1.00 93.69 215 GLN A C 1
ATOM 1719 O O . GLN A 1 215 ? -24.781 -20.302 16.194 1.00 93.69 215 GLN A O 1
ATOM 1724 N N . GLU A 1 216 ? -24.413 -20.862 18.334 1.00 93.62 216 GLU A N 1
ATOM 1725 C CA . GLU A 1 216 ? -25.218 -19.825 18.976 1.00 93.62 216 GLU A CA 1
ATOM 1726 C C . GLU A 1 216 ? -24.731 -18.419 18.602 1.00 93.62 216 GLU A C 1
ATOM 1728 O O . GLU A 1 216 ? -25.530 -17.494 18.423 1.00 93.62 216 GLU A O 1
ATOM 1733 N N . LEU A 1 217 ? -23.418 -18.261 18.411 1.00 93.88 217 LEU A N 1
ATOM 1734 C CA . LEU A 1 217 ? -22.798 -16.983 18.078 1.00 93.88 217 LEU A CA 1
ATOM 1735 C C . LEU A 1 217 ? -22.782 -16.695 16.576 1.00 93.88 217 LEU A C 1
ATOM 1737 O O . LEU A 1 217 ? -22.575 -15.544 16.190 1.00 93.88 217 LEU A O 1
ATOM 1741 N N . GLN A 1 218 ? -23.073 -17.672 15.710 1.00 90.62 218 GLN A N 1
ATOM 1742 C CA . GLN A 1 218 ? -23.035 -17.471 14.255 1.00 90.62 218 GLN A CA 1
ATOM 1743 C C . GLN A 1 218 ? -23.979 -16.359 13.785 1.00 90.62 218 GLN A C 1
ATOM 1745 O O . GLN A 1 218 ? -23.629 -15.578 12.898 1.00 90.62 218 GLN A O 1
ATOM 1750 N N . LYS A 1 219 ? -25.175 -16.246 14.382 1.00 90.50 219 LYS A N 1
ATOM 1751 C CA . LYS A 1 219 ? -26.139 -15.188 14.029 1.00 90.50 219 LYS A CA 1
ATOM 1752 C C . LYS A 1 219 ? -25.607 -13.797 14.373 1.00 90.50 219 LYS A C 1
ATOM 1754 O O . LYS A 1 219 ? -25.765 -12.871 13.575 1.00 90.50 219 LYS A O 1
ATOM 1759 N N . LEU A 1 220 ? -24.986 -13.648 15.544 1.00 89.44 220 LEU A N 1
ATOM 1760 C CA . LEU A 1 220 ? -24.370 -12.392 15.970 1.00 89.44 220 LEU A CA 1
ATOM 1761 C C . LEU A 1 220 ? -23.181 -12.053 15.069 1.00 89.44 220 LEU A C 1
ATOM 1763 O O . LEU A 1 220 ? -23.098 -10.949 14.532 1.00 89.44 220 LEU A O 1
ATOM 1767 N N . ALA A 1 221 ? -22.317 -13.034 14.835 1.00 89.25 221 ALA A N 1
ATOM 1768 C CA . ALA A 1 221 ? -21.124 -12.873 14.034 1.00 89.25 221 ALA A CA 1
ATOM 1769 C C . ALA A 1 221 ? -21.463 -12.432 12.598 1.00 89.25 221 ALA A C 1
ATOM 1771 O O . ALA A 1 221 ? -20.957 -11.412 12.133 1.00 89.25 221 ALA A O 1
ATOM 1772 N N . LYS A 1 222 ? -22.439 -13.073 11.936 1.00 87.50 222 LYS A N 1
ATOM 1773 C CA . LYS A 1 222 ? -22.926 -12.647 10.607 1.00 87.50 222 LYS A CA 1
ATOM 1774 C C . LYS A 1 222 ? -23.357 -11.175 10.570 1.00 87.50 222 LYS A C 1
ATOM 1776 O O . LYS A 1 222 ? -23.083 -10.485 9.589 1.00 87.50 222 LYS A O 1
ATOM 1781 N N . LYS A 1 223 ? -24.003 -10.664 11.626 1.00 85.44 223 LYS A N 1
ATOM 1782 C CA . LYS A 1 223 ? -24.393 -9.243 11.708 1.00 85.44 223 LYS A CA 1
ATOM 1783 C C . LYS A 1 223 ? -23.181 -8.315 11.835 1.00 85.44 223 LYS A C 1
ATOM 1785 O O . LYS A 1 223 ? -23.183 -7.248 11.221 1.00 85.44 223 LYS A O 1
ATOM 1790 N N . ILE A 1 224 ? -22.172 -8.717 12.609 1.00 82.75 224 ILE A N 1
ATOM 1791 C CA . ILE A 1 224 ? -20.941 -7.946 12.828 1.00 82.75 224 ILE A CA 1
ATOM 1792 C C . ILE A 1 224 ? -20.098 -7.905 11.545 1.00 82.75 224 ILE A C 1
ATOM 1794 O O . ILE A 1 224 ? -19.763 -6.819 11.063 1.00 82.75 224 ILE A O 1
ATOM 1798 N N . PHE A 1 225 ? -19.795 -9.059 10.945 1.00 81.31 225 PHE A N 1
ATOM 1799 C CA . PHE A 1 225 ? -18.841 -9.136 9.831 1.00 81.31 225 PHE A CA 1
ATOM 1800 C C . PHE A 1 225 ? -19.374 -8.576 8.520 1.00 81.31 225 PHE A C 1
ATOM 1802 O O . PHE A 1 225 ? -18.607 -7.954 7.788 1.00 81.31 225 PHE A O 1
ATOM 1809 N N . ARG A 1 226 ? -20.693 -8.639 8.270 1.00 79.62 226 ARG A N 1
ATOM 1810 C CA . ARG A 1 226 ? -21.303 -8.032 7.069 1.00 79.62 226 ARG A CA 1
ATOM 1811 C C . ARG A 1 226 ? -20.959 -6.544 6.900 1.00 79.62 226 ARG A C 1
ATOM 1813 O O . ARG A 1 226 ? -21.047 -6.015 5.801 1.00 79.62 226 ARG A O 1
ATOM 1820 N N . ARG A 1 227 ? -20.613 -5.843 7.987 1.00 74.69 227 ARG A N 1
ATOM 1821 C CA . ARG A 1 227 ? -20.294 -4.403 7.996 1.00 74.69 227 ARG A CA 1
ATOM 1822 C C . ARG A 1 227 ? -18.852 -4.087 8.405 1.00 74.69 227 ARG A C 1
ATOM 1824 O O . ARG A 1 227 ? -18.548 -2.920 8.672 1.00 74.69 227 ARG A O 1
ATOM 1831 N N . SER A 1 228 ? -18.003 -5.105 8.516 1.00 77.50 228 SER A N 1
ATOM 1832 C CA . SER A 1 228 ? -16.661 -4.969 9.098 1.00 77.50 228 SER A CA 1
ATOM 1833 C C . SER A 1 228 ? -15.543 -5.428 8.166 1.00 77.50 228 SER A C 1
ATOM 1835 O O . SER A 1 228 ? -14.389 -5.127 8.444 1.00 77.50 228 SER A O 1
ATOM 1837 N N . MET A 1 229 ? -15.872 -6.079 7.047 1.00 78.19 229 MET A N 1
ATOM 1838 C CA . MET A 1 229 ? -14.890 -6.423 6.020 1.00 78.19 229 MET A CA 1
ATOM 1839 C C . MET A 1 229 ? -14.466 -5.181 5.229 1.00 78.19 229 MET A C 1
ATOM 1841 O O . MET A 1 229 ? -15.299 -4.352 4.841 1.00 78.19 229 MET A O 1
ATOM 1845 N N . VAL A 1 230 ? -13.160 -5.063 5.003 1.00 80.19 230 VAL A N 1
ATOM 1846 C CA . VAL A 1 230 ? -12.543 -4.068 4.126 1.00 80.19 230 VAL A CA 1
ATOM 1847 C C . VAL A 1 230 ? -11.530 -4.794 3.265 1.00 80.19 230 VAL A C 1
ATOM 1849 O O . VAL A 1 230 ? -10.687 -5.518 3.788 1.00 80.19 230 VAL A O 1
ATOM 1852 N N . ASP A 1 231 ? -11.604 -4.573 1.960 1.00 79.19 231 ASP A N 1
ATOM 1853 C CA . ASP A 1 231 ? -10.644 -5.117 1.015 1.00 79.19 231 ASP A CA 1
ATOM 1854 C C . ASP A 1 231 ? -9.708 -4.017 0.509 1.00 79.19 231 ASP A C 1
ATOM 1856 O O . ASP A 1 231 ? -9.934 -3.383 -0.524 1.00 79.19 231 ASP A O 1
ATOM 1860 N N . GLY A 1 232 ? -8.673 -3.746 1.300 1.00 76.69 232 GLY A N 1
ATOM 1861 C CA . GLY A 1 232 ? -7.688 -2.715 0.988 1.00 76.69 232 GLY A CA 1
ATOM 1862 C C . GLY A 1 232 ? -6.508 -3.205 0.151 1.00 76.69 232 GLY A C 1
ATOM 1863 O O . GLY A 1 232 ? -6.006 -2.463 -0.689 1.00 76.69 232 GLY A O 1
ATOM 1864 N N . ILE A 1 233 ? -6.064 -4.443 0.387 1.00 84.62 233 ILE A N 1
ATOM 1865 C CA . ILE A 1 233 ? -4.773 -4.964 -0.098 1.00 84.62 233 ILE A CA 1
ATOM 1866 C C . ILE A 1 233 ? -4.826 -6.428 -0.557 1.00 84.62 233 ILE A C 1
ATOM 1868 O O . ILE A 1 233 ? -3.772 -7.013 -0.780 1.00 84.62 233 ILE A O 1
ATOM 1872 N N . SER A 1 234 ? -6.006 -7.048 -0.668 1.00 88.94 234 SER A N 1
ATOM 1873 C CA . SER A 1 234 ? -6.072 -8.429 -1.154 1.00 88.94 234 SER A CA 1
ATOM 1874 C C . SER A 1 234 ? -5.847 -8.496 -2.669 1.00 88.94 234 SER A C 1
ATOM 1876 O O . SER A 1 234 ? -6.099 -7.519 -3.383 1.00 88.94 234 SER A O 1
ATOM 1878 N N . MET A 1 235 ? -5.389 -9.652 -3.155 1.00 90.06 235 MET A N 1
ATOM 1879 C CA . MET A 1 235 ? -5.228 -9.894 -4.591 1.00 90.06 235 MET A CA 1
ATOM 1880 C C . MET A 1 235 ? -6.566 -9.846 -5.325 1.00 90.06 235 MET A C 1
ATOM 1882 O O . MET A 1 235 ? -6.675 -9.128 -6.320 1.00 90.06 235 MET A O 1
ATOM 1886 N N . ASP A 1 236 ? -7.585 -10.504 -4.774 1.00 90.38 236 ASP A N 1
ATOM 1887 C CA . ASP A 1 236 ? -8.944 -10.533 -5.320 1.00 90.38 236 ASP A CA 1
ATOM 1888 C C . ASP A 1 236 ? -9.532 -9.117 -5.421 1.00 90.38 236 ASP A C 1
ATOM 1890 O O . ASP A 1 236 ? -10.069 -8.720 -6.451 1.00 90.38 236 ASP A O 1
ATOM 1894 N N . GLY A 1 237 ? -9.354 -8.289 -4.390 1.00 88.88 237 GLY A N 1
ATOM 1895 C CA . GLY A 1 237 ? -9.811 -6.901 -4.411 1.00 88.88 237 GLY A CA 1
ATOM 1896 C C . GLY A 1 237 ? -9.055 -6.027 -5.401 1.00 88.88 237 GLY A C 1
ATOM 1897 O O . GLY A 1 237 ? -9.624 -5.107 -5.993 1.00 88.88 237 GLY A O 1
ATOM 1898 N N . MET A 1 238 ? -7.751 -6.263 -5.576 1.00 90.12 238 MET A N 1
ATOM 1899 C CA . MET A 1 238 ? -6.970 -5.587 -6.616 1.00 90.12 238 MET A CA 1
ATOM 1900 C C . MET A 1 238 ? -7.446 -5.989 -8.017 1.00 90.12 238 MET A C 1
ATOM 1902 O O . MET A 1 238 ? -7.565 -5.116 -8.877 1.00 90.12 238 MET A O 1
ATOM 1906 N N . GLU A 1 239 ? -7.767 -7.264 -8.222 1.00 91.19 239 GLU A N 1
ATOM 1907 C CA . GLU A 1 239 ? -8.332 -7.792 -9.465 1.00 91.19 239 GLU A CA 1
ATOM 1908 C C . GLU A 1 239 ? -9.724 -7.208 -9.746 1.00 91.19 239 GLU A C 1
ATOM 1910 O O . GLU A 1 239 ? -9.961 -6.676 -10.830 1.00 91.19 239 GLU A O 1
ATOM 1915 N N . GLU A 1 240 ? -10.618 -7.175 -8.754 1.00 90.50 240 GLU A N 1
ATOM 1916 C CA . GLU A 1 240 ? -11.952 -6.578 -8.888 1.00 90.50 240 GLU A CA 1
ATOM 1917 C C . GLU A 1 240 ? -11.867 -5.093 -9.281 1.00 90.50 240 GLU A C 1
ATOM 1919 O O . GLU A 1 240 ? -12.575 -4.630 -10.180 1.00 90.50 240 GLU A O 1
ATOM 1924 N N . ARG A 1 241 ? -10.970 -4.330 -8.639 1.00 88.75 241 ARG A N 1
ATOM 1925 C CA . ARG A 1 241 ? -10.727 -2.919 -8.985 1.00 88.75 241 ARG A CA 1
ATOM 1926 C C . ARG A 1 241 ? -10.200 -2.761 -10.407 1.00 88.75 241 ARG A C 1
ATOM 1928 O O . ARG A 1 241 ? -10.615 -1.833 -11.100 1.00 88.75 241 ARG A O 1
ATOM 1935 N N . PHE A 1 242 ? -9.301 -3.643 -10.840 1.00 90.88 242 PHE A N 1
ATOM 1936 C CA . PHE A 1 242 ? -8.794 -3.638 -12.207 1.00 90.88 242 PHE A CA 1
ATOM 1937 C C . PHE A 1 242 ? -9.909 -3.926 -13.220 1.00 90.88 242 PHE A C 1
ATOM 1939 O O . PHE A 1 242 ? -10.073 -3.157 -14.162 1.00 90.88 242 PHE A O 1
ATOM 1946 N N . HIS A 1 243 ? -10.727 -4.958 -13.004 1.00 91.56 243 HIS A N 1
ATOM 1947 C CA . HIS A 1 243 ? -11.839 -5.279 -13.903 1.00 91.56 243 HIS A CA 1
ATOM 1948 C C . HIS A 1 243 ? -12.872 -4.161 -13.995 1.00 91.56 243 HIS A C 1
ATOM 1950 O O . HIS A 1 243 ? -13.312 -3.835 -15.094 1.00 91.56 243 HIS A O 1
ATOM 1956 N N . LYS A 1 244 ? -13.217 -3.529 -12.869 1.00 90.94 244 LYS A N 1
ATOM 1957 C CA . LYS A 1 244 ? -14.103 -2.357 -12.860 1.00 90.94 244 LYS A CA 1
ATOM 1958 C C . LYS A 1 244 ? -13.533 -1.205 -13.683 1.00 90.94 244 LYS A C 1
ATOM 1960 O O . LYS A 1 244 ? -14.254 -0.616 -14.474 1.00 90.94 244 LYS A O 1
ATOM 1965 N N . PHE A 1 245 ? -12.239 -0.919 -13.543 1.00 89.94 245 PHE A N 1
ATOM 1966 C CA . PHE A 1 245 ? -11.577 0.087 -14.370 1.00 89.94 245 PHE A CA 1
ATOM 1967 C C . PHE A 1 245 ? -11.614 -0.281 -15.861 1.00 89.94 245 PHE A C 1
ATOM 1969 O O . PHE A 1 245 ? -11.921 0.572 -16.690 1.00 89.94 245 PHE A O 1
ATOM 1976 N N . MET A 1 246 ? -11.333 -1.545 -16.197 1.00 89.69 246 MET A N 1
ATOM 1977 C CA . MET A 1 246 ? -11.329 -2.040 -17.577 1.00 89.69 246 MET A CA 1
ATOM 1978 C C . MET A 1 246 ? -12.722 -2.050 -18.220 1.00 89.69 246 MET A C 1
ATOM 1980 O O . MET A 1 246 ? -12.828 -1.899 -19.431 1.00 89.69 246 MET A O 1
ATOM 1984 N N . ALA A 1 247 ? -13.789 -2.202 -17.434 1.00 90.31 247 ALA A N 1
ATOM 1985 C CA . ALA A 1 247 ? -15.159 -2.110 -17.936 1.00 90.31 247 ALA A CA 1
ATOM 1986 C C . ALA A 1 247 ? -15.517 -0.693 -18.424 1.00 90.31 247 ALA A C 1
ATOM 1988 O O . ALA A 1 247 ? -16.392 -0.540 -19.270 1.00 90.31 247 ALA A O 1
ATOM 1989 N N . ASP A 1 248 ? -14.822 0.329 -17.916 1.00 86.75 248 ASP A N 1
ATOM 1990 C CA . ASP A 1 248 ? -15.078 1.733 -18.234 1.00 86.75 248 ASP A CA 1
ATOM 1991 C C . ASP A 1 248 ? -14.139 2.300 -19.317 1.00 86.75 248 ASP A C 1
ATOM 1993 O O . ASP A 1 248 ? -14.126 3.520 -19.530 1.00 86.75 248 ASP A O 1
ATOM 1997 N N . ILE A 1 249 ? -13.281 1.476 -19.929 1.00 86.00 249 ILE A N 1
ATOM 1998 C CA . ILE A 1 249 ? -12.415 1.906 -21.035 1.00 86.00 249 ILE A CA 1
ATOM 1999 C C . ILE A 1 249 ? -12.924 1.339 -22.368 1.00 86.00 249 ILE A C 1
ATOM 2001 O O . ILE A 1 249 ? -13.498 0.250 -22.378 1.00 86.00 249 ILE A O 1
ATOM 2005 N N . PRO A 1 250 ? -12.719 2.051 -23.494 1.00 85.81 250 PRO A N 1
ATOM 2006 C CA . PRO A 1 250 ? -13.105 1.554 -24.813 1.00 85.81 250 PRO A CA 1
ATOM 2007 C C . PRO A 1 250 ? -12.468 0.198 -25.131 1.00 85.81 250 PRO A C 1
ATOM 2009 O O . PRO A 1 250 ? -11.336 -0.072 -24.713 1.00 85.81 250 PRO A O 1
ATOM 2012 N N . SER A 1 251 ? -13.169 -0.632 -25.908 1.00 84.88 251 SER A N 1
ATOM 2013 C CA . SER A 1 251 ? -12.574 -1.859 -26.434 1.00 84.88 251 SER A CA 1
ATOM 2014 C C . SER A 1 251 ? -11.417 -1.510 -27.366 1.00 84.88 251 SER A C 1
ATOM 2016 O O . SER A 1 251 ? -11.426 -0.475 -28.029 1.00 84.88 251 SER A O 1
ATOM 2018 N N . PHE A 1 252 ? -10.435 -2.405 -27.486 1.00 81.50 252 PHE A N 1
ATOM 2019 C CA . PHE A 1 252 ? -9.354 -2.241 -28.463 1.00 81.50 252 PHE A CA 1
ATOM 2020 C C . PHE A 1 252 ? -9.874 -2.084 -29.897 1.00 81.50 252 PHE A C 1
ATOM 2022 O O . PHE A 1 252 ? -9.257 -1.375 -30.683 1.00 81.50 252 PHE A O 1
ATOM 2029 N N . ALA A 1 253 ? -11.007 -2.717 -30.219 1.00 85.06 253 ALA A N 1
ATOM 2030 C CA . ALA A 1 253 ? -11.649 -2.602 -31.527 1.00 85.06 253 ALA A CA 1
ATOM 2031 C C . ALA A 1 253 ? -12.230 -1.201 -31.800 1.00 85.06 253 ALA A C 1
ATOM 2033 O O . ALA A 1 253 ? -12.421 -0.845 -32.959 1.00 85.06 253 ALA A O 1
ATOM 2034 N N . ASP A 1 254 ? -12.477 -0.413 -30.751 1.00 88.75 254 ASP A N 1
ATOM 2035 C CA . ASP A 1 254 ? -13.054 0.930 -30.845 1.00 88.75 254 ASP A CA 1
ATOM 2036 C C . ASP A 1 254 ? -11.971 2.021 -30.935 1.00 88.75 254 ASP A C 1
ATOM 2038 O O . ASP A 1 254 ? -12.285 3.208 -31.045 1.00 88.75 254 ASP A O 1
ATOM 2042 N N . LEU A 1 255 ? -10.689 1.643 -30.850 1.00 89.31 255 LEU A N 1
ATOM 2043 C CA . LEU A 1 255 ? -9.577 2.583 -30.929 1.00 89.31 255 LEU A CA 1
ATOM 2044 C C . LEU A 1 255 ? -9.297 2.962 -32.383 1.00 89.31 255 LEU A C 1
ATOM 2046 O O . LEU A 1 255 ? -9.117 2.108 -33.249 1.00 89.31 255 LEU A O 1
ATOM 2050 N N . SER A 1 256 ? -9.198 4.265 -32.633 1.00 92.12 256 SER A N 1
ATOM 2051 C CA . SER A 1 256 ? -8.776 4.795 -33.932 1.00 92.12 256 SER A CA 1
ATOM 2052 C C . SER A 1 256 ? -7.324 4.423 -34.2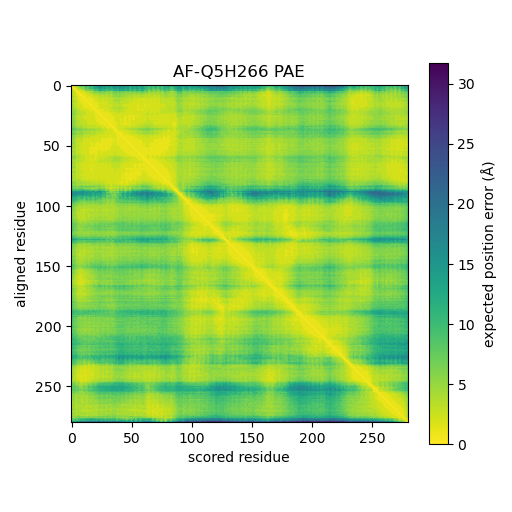55 1.00 92.12 256 SER A C 1
ATOM 2054 O O . SER A 1 256 ? -6.497 4.230 -33.358 1.00 92.12 256 SER A O 1
ATOM 2056 N N . GLU A 1 257 ? -6.979 4.397 -35.545 1.00 92.75 257 GLU A N 1
ATOM 2057 C CA . GLU A 1 257 ? -5.593 4.194 -35.987 1.00 92.75 257 GLU A CA 1
ATOM 2058 C C . GLU A 1 257 ? -4.634 5.220 -35.369 1.00 92.75 257 GLU A C 1
ATOM 2060 O O . GLU A 1 257 ? -3.536 4.857 -34.954 1.00 92.75 257 GLU A O 1
ATOM 2065 N N . GLU A 1 258 ? -5.064 6.477 -35.230 1.00 93.25 258 GLU A N 1
ATOM 2066 C CA . GLU A 1 258 ? -4.283 7.536 -34.583 1.00 93.25 258 GLU A CA 1
ATOM 2067 C C . GLU A 1 258 ? -3.962 7.192 -33.120 1.00 93.25 258 GLU A C 1
ATOM 2069 O O . GLU A 1 258 ? -2.818 7.319 -32.683 1.00 93.25 258 GLU A O 1
ATOM 2074 N N . GLN A 1 259 ? -4.939 6.684 -32.362 1.00 90.62 259 GLN A N 1
ATOM 2075 C CA . GLN A 1 259 ? -4.729 6.265 -30.971 1.00 90.62 259 GLN A CA 1
ATOM 2076 C C . GLN A 1 259 ? -3.795 5.056 -30.866 1.00 90.62 259 GLN A C 1
ATOM 2078 O O . GLN A 1 259 ? -2.958 5.002 -29.961 1.00 90.62 259 GLN A O 1
ATOM 2083 N N . LEU A 1 260 ? -3.907 4.097 -31.789 1.00 89.56 260 LEU A N 1
ATOM 2084 C CA . LEU A 1 260 ? -3.016 2.937 -31.846 1.00 89.56 260 LEU A CA 1
ATOM 2085 C C . LEU A 1 260 ? -1.578 3.353 -32.187 1.00 89.56 260 LEU A C 1
ATOM 2087 O O . LEU A 1 260 ? -0.634 2.896 -31.538 1.00 89.56 260 LEU A O 1
ATOM 2091 N N . GLN A 1 261 ? -1.405 4.264 -33.147 1.00 92.25 261 GLN A N 1
ATOM 2092 C CA . GLN A 1 261 ? -0.103 4.830 -33.501 1.00 92.25 261 GLN A CA 1
ATOM 2093 C C . GLN A 1 261 ? 0.499 5.623 -32.339 1.00 92.25 261 GLN A C 1
ATOM 2095 O O . GLN A 1 261 ? 1.665 5.417 -32.003 1.00 92.25 261 GLN A O 1
ATOM 2100 N N . ALA A 1 262 ? -0.290 6.470 -31.672 1.00 90.81 262 ALA A N 1
ATOM 2101 C CA . ALA A 1 262 ? 0.154 7.201 -30.490 1.00 90.81 262 ALA A CA 1
ATOM 2102 C C . ALA A 1 262 ? 0.602 6.236 -29.380 1.00 90.81 262 ALA A C 1
ATOM 2104 O O . ALA A 1 262 ? 1.673 6.406 -28.801 1.00 90.81 262 ALA A O 1
ATOM 2105 N N . ALA A 1 263 ? -0.161 5.171 -29.117 1.00 87.06 263 ALA A N 1
ATOM 2106 C CA . ALA A 1 263 ? 0.221 4.154 -28.140 1.00 87.06 263 ALA A CA 1
ATOM 2107 C C . ALA A 1 263 ? 1.548 3.459 -28.501 1.00 87.06 263 ALA A C 1
ATOM 2109 O O . ALA A 1 263 ? 2.392 3.270 -27.620 1.00 87.06 263 ALA A O 1
ATOM 2110 N N . ALA A 1 264 ? 1.759 3.121 -29.777 1.00 89.31 264 ALA A N 1
ATOM 2111 C CA . ALA A 1 264 ? 3.011 2.537 -30.260 1.00 89.31 264 ALA A CA 1
ATOM 2112 C C . ALA A 1 264 ? 4.197 3.501 -30.083 1.00 89.31 264 ALA A C 1
ATOM 2114 O O . ALA A 1 264 ? 5.218 3.121 -29.507 1.00 89.31 264 ALA A O 1
ATOM 2115 N N . GLN A 1 265 ? 4.029 4.773 -30.454 1.00 92.00 265 GLN A N 1
ATOM 2116 C CA . GLN A 1 265 ? 5.049 5.808 -30.260 1.00 92.00 265 GLN A CA 1
ATOM 2117 C C . GLN A 1 265 ? 5.441 5.959 -28.785 1.00 92.00 265 GLN A C 1
ATOM 2119 O O . GLN A 1 265 ? 6.623 6.084 -28.472 1.00 92.00 265 GLN A O 1
ATOM 2124 N N . LEU A 1 266 ? 4.482 5.899 -27.854 1.00 88.44 266 LEU A N 1
ATOM 2125 C CA . LEU A 1 266 ? 4.773 5.977 -26.417 1.00 88.44 266 LEU A CA 1
ATOM 2126 C C . LEU A 1 266 ? 5.588 4.772 -25.915 1.00 88.44 266 LEU A C 1
ATOM 2128 O O . LEU A 1 266 ? 6.373 4.915 -24.972 1.00 88.44 266 LEU A O 1
ATOM 2132 N N . VAL A 1 267 ? 5.407 3.588 -26.511 1.00 88.88 267 VAL A N 1
ATOM 2133 C CA . VAL A 1 267 ? 6.229 2.402 -26.216 1.00 88.88 267 VAL A CA 1
ATOM 2134 C C . VAL A 1 267 ? 7.646 2.587 -26.755 1.00 88.88 267 VAL A C 1
ATOM 2136 O O . VAL A 1 267 ? 8.608 2.326 -26.032 1.00 88.88 267 VAL A O 1
ATOM 2139 N N . ASP A 1 268 ? 7.791 3.093 -27.976 1.00 91.38 268 ASP A N 1
ATOM 2140 C CA . ASP A 1 268 ? 9.105 3.309 -28.582 1.00 91.38 268 ASP A CA 1
ATOM 2141 C C . ASP A 1 268 ? 9.893 4.421 -27.885 1.00 91.38 268 ASP A C 1
ATOM 2143 O O . ASP A 1 268 ? 11.078 4.247 -27.608 1.00 91.38 268 ASP A O 1
ATOM 2147 N N . GLN A 1 269 ? 9.238 5.510 -27.477 1.00 90.38 269 GLN A N 1
ATOM 2148 C CA . GLN A 1 269 ? 9.845 6.547 -26.633 1.00 90.38 269 GLN A CA 1
ATOM 2149 C C . GLN A 1 269 ? 10.385 5.974 -25.321 1.00 90.38 269 GLN A C 1
ATOM 2151 O O . GLN A 1 269 ? 11.474 6.336 -24.877 1.00 90.38 269 GLN A O 1
ATOM 2156 N N . HIS A 1 270 ? 9.643 5.059 -24.695 1.00 88.69 270 HIS A N 1
ATOM 2157 C CA . HIS A 1 270 ? 10.129 4.381 -23.503 1.00 88.69 270 HIS A CA 1
ATOM 2158 C C . HIS A 1 270 ? 11.370 3.528 -23.804 1.00 88.69 270 HIS A C 1
ATOM 2160 O O . HIS A 1 270 ? 12.345 3.626 -23.065 1.00 88.69 270 HIS A O 1
ATOM 2166 N N . ARG A 1 271 ? 11.379 2.751 -24.895 1.00 91.00 271 ARG A N 1
ATOM 2167 C CA . ARG A 1 271 ? 12.551 1.955 -25.306 1.00 91.00 271 ARG A CA 1
ATOM 2168 C C . ARG A 1 271 ? 13.773 2.820 -25.597 1.00 91.00 271 ARG A C 1
ATOM 2170 O O . ARG A 1 271 ? 14.877 2.454 -25.209 1.00 91.00 271 ARG A O 1
ATOM 2177 N N . ILE A 1 272 ? 13.586 3.964 -26.257 1.00 92.12 272 ILE A N 1
ATOM 2178 C CA . ILE A 1 272 ? 14.650 4.949 -26.496 1.00 92.12 272 ILE A CA 1
ATOM 2179 C C . ILE A 1 272 ? 15.223 5.416 -25.157 1.00 92.12 272 ILE A C 1
ATOM 2181 O O . ILE A 1 272 ? 16.423 5.284 -24.935 1.00 92.12 272 ILE A O 1
ATOM 2185 N N . LYS A 1 273 ? 14.359 5.838 -24.226 1.00 89.44 273 LYS A N 1
ATOM 2186 C CA . LYS A 1 273 ? 14.774 6.285 -22.891 1.00 89.44 273 LYS A CA 1
ATOM 2187 C C . LYS A 1 273 ? 15.544 5.206 -22.119 1.00 89.44 273 LYS A C 1
ATOM 2189 O O . LYS A 1 273 ? 16.539 5.519 -21.476 1.00 89.44 273 LYS A O 1
ATOM 2194 N N . VAL A 1 274 ? 15.118 3.942 -22.186 1.00 88.62 274 VAL A N 1
ATOM 2195 C CA . VAL A 1 274 ? 15.837 2.821 -21.549 1.00 88.62 274 VAL A CA 1
ATOM 2196 C C . VAL A 1 274 ? 17.214 2.608 -22.190 1.00 88.62 274 VAL A C 1
ATOM 2198 O O . VAL A 1 274 ? 18.200 2.447 -21.476 1.00 88.62 274 VAL A O 1
ATOM 2201 N N . ARG A 1 275 ? 17.328 2.667 -23.525 1.00 89.88 275 ARG A N 1
ATOM 2202 C CA . ARG A 1 275 ? 18.624 2.545 -24.226 1.00 89.88 275 ARG A CA 1
ATOM 2203 C C . ARG A 1 275 ? 19.588 3.674 -23.866 1.00 89.88 275 ARG A C 1
ATOM 2205 O O . ARG A 1 275 ? 20.776 3.426 -23.679 1.00 89.88 275 ARG A O 1
ATOM 2212 N N . GLU A 1 276 ? 19.086 4.900 -23.741 1.00 92.44 276 GLU A N 1
ATOM 2213 C CA . GLU A 1 276 ? 19.879 6.070 -23.340 1.00 92.44 276 GLU A CA 1
ATOM 2214 C C . GLU A 1 276 ? 20.461 5.936 -21.928 1.00 92.44 276 GLU A C 1
ATOM 2216 O O . GLU A 1 276 ? 21.544 6.456 -21.662 1.00 92.44 276 GLU A O 1
ATOM 2221 N N . MET A 1 277 ? 19.791 5.190 -21.042 1.00 88.06 277 MET A N 1
ATOM 2222 C CA . MET A 1 277 ? 20.277 4.907 -19.687 1.00 88.06 277 MET A CA 1
ATOM 2223 C C . MET A 1 277 ? 21.471 3.941 -19.653 1.00 88.06 277 MET A C 1
ATOM 2225 O O . MET A 1 277 ? 22.079 3.799 -18.595 1.00 88.06 277 MET A O 1
ATOM 2229 N N . LYS A 1 278 ? 21.830 3.295 -20.778 1.00 82.56 278 LYS A N 1
ATOM 2230 C CA . LYS A 1 278 ? 22.957 2.344 -20.887 1.00 82.56 278 LYS A CA 1
ATOM 2231 C 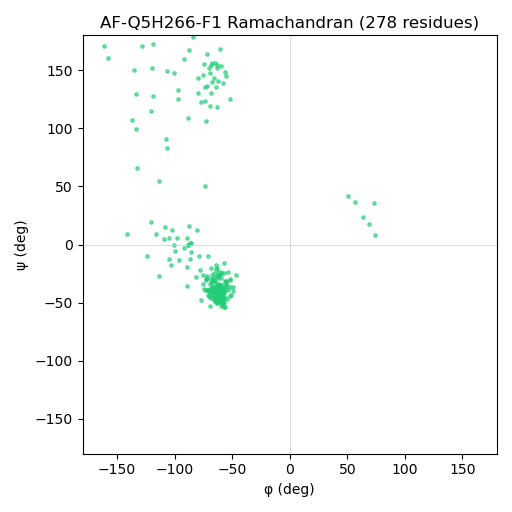C . LYS A 1 278 ? 22.935 1.259 -19.803 1.00 82.56 278 LYS A C 1
ATOM 2233 O O . LYS A 1 278 ? 23.967 0.919 -19.228 1.00 82.56 278 LYS A O 1
ATOM 2238 N N . LEU A 1 279 ? 21.743 0.739 -19.523 1.00 80.25 279 LEU A N 1
ATOM 2239 C CA . LEU A 1 279 ? 21.555 -0.373 -18.599 1.00 80.25 279 LEU A CA 1
ATOM 2240 C C . LEU A 1 279 ? 22.141 -1.632 -19.251 1.00 80.25 279 LEU A C 1
ATOM 2242 O O . LEU A 1 279 ? 21.731 -1.983 -20.358 1.00 80.25 279 LEU A O 1
ATOM 2246 N N . GLY A 1 280 ? 23.141 -2.232 -18.604 1.00 60.00 280 GLY A N 1
ATOM 2247 C CA . GLY A 1 280 ? 23.852 -3.421 -19.091 1.00 60.00 280 GLY A CA 1
ATOM 2248 C C . GLY A 1 280 ? 22.974 -4.658 -19.252 1.00 60.00 280 GLY A C 1
ATOM 2249 O O . GLY A 1 280 ? 21.974 -4.812 -18.502 1.00 60.00 280 GLY A O 1
#

Solvent-accessible surface area (backbone atoms only — not comparable to full-atom values): 15910 Å² total; per-residue (Å²): 134,57,79,73,35,56,67,26,51,60,31,41,58,53,53,54,55,47,59,74,66,48,49,72,66,57,48,52,50,51,51,52,43,37,46,29,76,61,39,87,81,38,43,70,58,47,27,51,51,31,51,52,51,28,52,44,44,66,71,44,92,62,56,70,68,58,27,46,52,51,33,52,52,25,35,47,36,50,77,36,44,83,79,48,92,54,24,38,82,59,51,54,66,73,27,70,63,30,57,51,42,52,56,51,51,52,49,49,8,52,52,27,50,76,66,72,43,89,57,61,96,68,40,79,43,67,72,41,95,88,47,49,66,35,49,50,48,50,52,51,51,53,51,51,52,30,51,49,57,70,71,47,53,75,66,59,43,49,52,56,61,67,28,69,61,39,64,91,55,56,65,53,65,79,52,42,50,45,54,60,80,58,67,75,42,74,42,55,49,93,81,28,74,71,48,50,52,47,51,54,52,52,50,53,49,53,26,51,77,71,74,65,54,56,77,85,50,47,66,59,48,54,64,53,49,78,77,64,77,78,76,86,79,45,69,68,46,40,49,53,53,33,52,56,53,56,71,77,48,82,54,80,88,72,55,50,72,67,57,53,50,52,54,50,50,57,53,50,52,50,52,50,55,50,60,74,66,65,58,122

Mean predicted aligned error: 5.8 Å

InterPro domains:
  IPR024524 Protein of unknown function DUF3800 [PF12686] (72-207)

pLDDT: mean 89.91, std 6.91, range [58.97, 98.38]

Radius of gyration: 22.66 Å; Cα contacts (8 Å, |Δi|>4): 240; chains: 1; bounding box: 52×48×68 Å

Foldseek 3Di:
DAPCCCQALNVLVLVVLLVVQDDPVLVVLQLCFQAAQPNVVCLVSLLVSLVSSLVSLCVDPDDPVSNVRSNLVSLVCNVVVPVDNTNPNDPLCVDPLLVVLLVVLLLQQVVCVVVVHPADPAAEDEDDPSNPVSNQVSLVVLVVVLVCLVPDDPVVVVCQCPRNRCVVPDSCSSNVHSRHPHGYHYDHPVPDPPVVVVVVLVVQVVCVVVVNHDPVCPVVNVVVVVSVDDDDDDSVVSVVSSVVSVVPDDDPVPDDPVRVVVVVVVSVVSVVVSVVVVRD

Nearest PDB structures (foldseek):
  8fvj-assembly1_7  TM=1.474E-01  e=3.829E+00  Homo sapiens
  2wzk-assembly1_A  TM=1.507E-01  e=7.549E+00  Mus musculus

Secondary structure (DSSP, 8-state):
--GGGGGSTHHHHHHHHHHHH--HHHHHHHHHHHH-S-GGG-HHHHHHHHHHHHHHHHHSS--HHHHHHHHHHHHHHHHSGGGSS-S-S-HHHHSHHHHHHHHHHHHHHHHHHHTT-SS-S-EEEE--TTTHHHHHHHHHHHHHHHHHHHHS-HHHHHHHHT-GGGTTS-HHHHTTTT---SPEEEE-GGG-HHHHHHHHHHHHHHHHHTT---HHHHHHHHHHHTTT---SS-HHHHHHHHHHHHHTS--GGG--HHHHHHHHHHHHHHHHHHHHTT--

Organism: Xanthomonas oryzae pv. oryzae (strain KACC10331 / KXO85) (NCBI:txid291331)

Sequence (280 aa):
MRWESYWTPMRFVIIHKLAHIMDEDLLRKSWSLCTDRNIEMRESDIIELLTAVKARALDSAFDHRSKEVIADACSYGITNPLALDFGYQDKKILSPNAVGFQFVVNSMARRIRGKGLKDASSIIVDQQKEFNKAQIETHRVLGLMNQGLRNCSPRDRMAMLNHPLYKNMGDAEILGIGHPTKEISVLDSKYSIGLQIVDIYLWIAQRMMTGQLPQELQKLAKKIFRRSMVDGISMDGMEERFHKFMADIPSFADLSEEQLQAAAQLVDQHRIKVREMKLG

=== Feature glossary ===
Reading guide. The protein is described through the following features:

Foldseek 3Di. A 3Di character summarizes, for each residue, the relative orientation of the Cα frame of its nearest spatial neighbor. Because it encodes fold topology rather than chemistry, 3Di alignments detect remote structural similarity that sequence alignment misses.

Contact-map, Ramachandran, and PAE plots. Plot images: a contact map (which residues are close in 3D, as an N×N binary image), a Ramachandran scatter (backbone torsion angles, revealing secondary-structure composition at a glance), and — for AlphaFold structures — a PAE heatmap (pairwise prediction confidence).

Radius of gyration, Cα contacts, bounding box. Radius of gyration (Rg) is the root-mean-square distance of Cα atoms from their centroid — a single number for overall size and compactness. A globular domain of N residues has Rg ≈ 2.2·N^0.38 Å; an extended or disordered chain has a much larger Rg. The Cα contact count is the number of residue pairs whose Cα atoms are within 8 Å and are more than four positions apart in sequence — a standard proxy for tertiary packing density. The bounding box is the smallest axis-aligned box enclosing all Cα atoms.

Secondary structure (8-state, DSSP). Eight-state secondary structure (DSSP): H is the canonical α-helix, G the tighter 3₁₀-helix, I the wider π-helix; E/B are β-structure, T and S are turns and bends, and '-' is everything else. DSSP derives these from the pattern of main-chain N–H···O=C hydrogen bonds, not from the sequence.

B-factor. B-factor (Debye–Waller factor) reflects atomic displacement in the crystal lattice. It is an experimental observable (units Å²), not a prediction; low values mean the atom is pinned down, high values mean it moves or is heterogeneous across the crystal.

pLDDT. pLDDT is the predicted lDDT-Cα score: AlphaFold's confidence that the local environment of each residue (all inter-atomic distances within 15 Å) is correctly placed. It is a per-residue number between 0 and 100, with higher meaning more reliable.

Nearest PDB structures. Nearest PDB neighbors are the top structural matches found by Foldseek when searching this structure against the entire Protein Data Bank. Each hit reports a TM-score (0 to 1; >0.5 almost always implies the same fold) and an E-value. These are *structural* homologs — they may share no detectable sequence similarity.

Solvent-accessible surface area. Accessible surface area quantifies burial. A residue with SASA near zero is packed into the hydrophobic core; one with SASA >100 Å² sits on the surface. Computed here via the Shrake–Rupley numerical algorithm with a 1.4 Å probe.

Rendered structure images. Structure images are PyMOL renders from six orthogonal camera directions. Cartoon representation draws helices as coils and strands as arrows; sticks shows the backbone as bonds; surface shows the solvent-excluded envelope. Rainbow coloring maps sequence position to hue (blue→red, N→C); chain coloring assigns a distinct color per polypeptide.

Backbone torsions (φ/ψ). φ (phi) and ψ (psi) are the two rotatable backbone dihedrals per residue: φ is the C(i-1)–N–Cα–C torsion, ψ is the N–Cα–C–N(i+1) torsion, both in degrees on (−180°, 180°]. α-helical residues cluster near (−60°, −45°); β-strand residues near (−120°, +130°). A Ramachandran plot is simply a scatter of (φ, ψ) for every residue.

Predicted aligned error. Predicted Aligned Error (PAE) is an AlphaFold confidence matrix: entry (i, j) is the expected error in the position of residue j, in ångströms, when the prediction is superimposed on the true structure at residue i. Low PAE within a block of residues means that block is internally rigid and well-predicted; high PAE between two blocks means their relative placement is uncertain even if each block individually is confident.

mmCIF coordinates. Structure coordinates are given as an mmCIF _atom_site loop: one row per atom with element, residue name, chain id, sequence number, and x/y/z position in Å. Only the four main-chain atoms per residue are included here; side chains are omitted to keep the record compact.

InterPro / GO / CATH / organism. Database cross-references. InterPro integrates a dozen domain/family signature databases into unified entries with residue-range hits. GO terms attach function/process/location labels with evidence codes. CATH codes position the fold in a four-level structural taxonomy. Organism is the NCBI-taxonomy species name.

Secondary structure (3-state, P-SEA). SS3 is a coarse helix/strand/coil call (letters a/b/c) made by the P-SEA algorithm from inter-Cα distances and dihedrals. It is less detailed than DSSP but needs only Cα positions.

Sequence. Sequence gives the chain of amino acids in standard one-letter code (A=alanine, C=cysteine, …, Y=tyrosine), read N→C. It is the only feature that is directly encoded by the gene; all structural features are derived from the folded form of this sequence.